Protein AF-A0A761QYL2-F1 (afdb_monomer_lite)

Organism: Salmonella enterica (NCBI:txid28901)

InterPro domains:
  IPR002789 Helicase HerA, central domain [PF01935] (19-87)
  IPR027417 P-loop containing nucleoside triphosphate hydrolase [G3DSA:3.40.50.300] (15-144)
  IPR027417 P-loop containing nucleoside triphosphate hydrolase [SSF52540] (7-190)

Structure (mmCIF, N/CA/C/O backbone):
data_AF-A0A761QYL2-F1
#
_entry.id   AF-A0A761QYL2-F1
#
loop_
_atom_site.group_PDB
_atom_site.id
_atom_site.type_symbol
_atom_site.label_atom_id
_atom_site.label_alt_id
_atom_site.label_comp_id
_atom_site.label_asym_id
_atom_site.label_entity_id
_atom_site.label_seq_id
_atom_site.pdbx_PDB_ins_code
_atom_site.Cartn_x
_atom_site.Cartn_y
_atom_site.Cartn_z
_atom_site.occupancy
_atom_site.B_iso_or_equiv
_atom_site.auth_seq_id
_atom_site.auth_comp_id
_atom_site.auth_asym_id
_atom_site.auth_atom_id
_atom_site.pdbx_PDB_model_num
ATOM 1 N N . MET A 1 1 ? 9.016 -12.684 -36.320 1.00 44.41 1 MET A N 1
ATOM 2 C CA . MET A 1 1 ? 10.451 -12.385 -36.130 1.00 44.41 1 MET A CA 1
ATOM 3 C C . MET A 1 1 ? 10.491 -11.007 -35.512 1.00 44.41 1 MET A C 1
ATOM 5 O O . MET A 1 1 ? 10.091 -10.074 -36.189 1.00 44.41 1 MET A O 1
ATOM 9 N N . THR A 1 2 ? 10.839 -10.899 -34.233 1.00 54.00 2 THR A N 1
ATOM 10 C CA . THR A 1 2 ? 10.968 -9.609 -33.543 1.00 54.00 2 THR A CA 1
ATOM 11 C C . THR A 1 2 ? 12.093 -8.828 -34.210 1.00 54.00 2 THR A C 1
ATOM 13 O O . THR A 1 2 ? 13.249 -9.253 -34.180 1.00 54.00 2 THR A O 1
ATOM 16 N N . SER A 1 3 ? 11.756 -7.747 -34.907 1.00 64.94 3 SER A N 1
ATOM 17 C CA . SER A 1 3 ? 12.753 -6.862 -35.497 1.00 64.94 3 SER A CA 1
ATOM 18 C C . SER A 1 3 ? 13.446 -6.111 -34.368 1.00 64.94 3 SER A C 1
ATOM 20 O O . SER A 1 3 ? 12.817 -5.290 -33.709 1.00 64.94 3 SER A O 1
ATOM 22 N N . ASN A 1 4 ? 14.728 -6.387 -34.133 1.00 74.44 4 ASN A N 1
ATOM 23 C CA . ASN A 1 4 ? 15.504 -5.592 -33.188 1.00 74.44 4 ASN A CA 1
ATOM 24 C C . ASN A 1 4 ? 15.615 -4.156 -33.733 1.00 74.44 4 ASN A C 1
ATOM 26 O O . ASN A 1 4 ? 16.083 -3.987 -34.865 1.00 74.44 4 ASN A O 1
ATOM 30 N N . PRO A 1 5 ? 15.189 -3.130 -32.978 1.00 81.38 5 PRO A N 1
ATOM 31 C CA . PRO A 1 5 ? 15.224 -1.754 -33.439 1.00 81.38 5 PRO A CA 1
ATOM 32 C C . PRO A 1 5 ? 16.663 -1.329 -33.726 1.00 81.38 5 PRO A C 1
ATOM 34 O O . PRO A 1 5 ? 17.578 -1.524 -32.915 1.00 81.38 5 PRO A O 1
ATOM 37 N N . SER A 1 6 ? 16.838 -0.735 -34.904 1.00 86.12 6 SER A N 1
ATOM 38 C CA . SER A 1 6 ? 18.111 -0.210 -35.375 1.00 86.12 6 SER A CA 1
ATOM 39 C C . SER A 1 6 ? 17.921 1.192 -35.937 1.00 86.12 6 SER A C 1
ATOM 41 O O . SER A 1 6 ? 17.097 1.398 -36.828 1.00 86.12 6 SER A O 1
ATOM 43 N N . PHE A 1 7 ? 18.664 2.168 -35.417 1.00 90.44 7 PHE A N 1
ATOM 44 C CA . PHE A 1 7 ? 18.568 3.561 -35.854 1.00 90.44 7 PHE A CA 1
ATOM 45 C C . PHE A 1 7 ? 19.892 4.307 -35.673 1.00 90.44 7 PHE A C 1
ATOM 47 O O . PHE A 1 7 ? 20.702 3.983 -34.807 1.00 90.44 7 PHE A O 1
ATOM 54 N N . VAL A 1 8 ? 20.126 5.334 -36.489 1.00 92.00 8 VAL A N 1
ATOM 55 C CA . VAL A 1 8 ? 21.312 6.194 -36.358 1.00 92.00 8 VAL A CA 1
ATOM 56 C C . VAL A 1 8 ? 21.189 6.987 -35.063 1.00 92.00 8 VAL A C 1
ATOM 58 O O . VAL A 1 8 ? 20.230 7.729 -34.913 1.00 92.00 8 VAL A O 1
ATOM 61 N N . LEU A 1 9 ? 22.137 6.887 -34.137 1.00 90.12 9 LEU A N 1
ATOM 62 C CA . LEU A 1 9 ? 22.150 7.670 -32.897 1.00 90.12 9 LEU A CA 1
ATOM 63 C C . LEU A 1 9 ? 22.931 8.983 -33.065 1.00 90.12 9 LEU A C 1
ATOM 65 O O . LEU A 1 9 ? 22.569 9.999 -32.474 1.00 90.12 9 LEU A O 1
ATOM 69 N N . GLY A 1 10 ? 23.952 8.995 -33.913 1.00 90.75 10 GLY A N 1
ATOM 70 C CA . GLY A 1 10 ? 24.762 10.177 -34.193 1.00 90.75 10 GLY A CA 1
ATOM 71 C C . GLY A 1 10 ? 25.741 9.918 -35.326 1.00 90.75 10 GLY A C 1
ATOM 72 O O . GLY A 1 10 ? 25.567 8.966 -36.080 1.00 90.75 10 GLY A O 1
ATOM 73 N N . TYR A 1 11 ? 26.773 10.745 -35.423 1.00 92.75 11 TYR A N 1
ATOM 74 C CA . TYR A 1 11 ? 27.846 10.598 -36.402 1.00 92.75 11 TYR A CA 1
ATOM 75 C C . TYR A 1 11 ? 29.195 10.604 -35.694 1.00 92.75 11 TYR A C 1
ATOM 77 O O . TYR A 1 11 ? 29.346 11.225 -34.641 1.00 92.75 11 TYR A O 1
ATOM 85 N N . ASP A 1 12 ? 30.167 9.920 -36.283 1.00 92.25 12 ASP A N 1
ATOM 86 C CA . ASP A 1 12 ? 31.549 9.953 -35.823 1.00 92.25 12 ASP A CA 1
ATOM 87 C C . ASP A 1 12 ? 32.119 11.373 -35.973 1.00 92.25 12 ASP A C 1
ATOM 89 O O . ASP A 1 12 ? 32.242 11.896 -37.082 1.00 92.25 12 ASP A O 1
ATOM 93 N N . GLU A 1 13 ? 32.473 12.006 -34.852 1.00 92.38 13 GLU A N 1
ATOM 94 C CA . GLU A 1 13 ? 32.958 13.390 -34.829 1.00 92.38 13 GLU A CA 1
ATOM 95 C C . GLU A 1 13 ? 34.254 13.574 -35.638 1.00 92.38 13 GLU A C 1
ATOM 97 O O . GLU A 1 13 ? 34.460 14.607 -36.282 1.00 92.38 13 GLU A O 1
ATOM 102 N N . PHE A 1 14 ? 35.145 12.581 -35.618 1.00 92.19 14 PHE A N 1
ATOM 103 C CA . PHE A 1 14 ? 36.434 12.654 -36.295 1.00 92.19 14 PHE A CA 1
ATOM 104 C C . PHE A 1 14 ? 36.277 12.579 -37.815 1.00 92.19 14 PHE A C 1
ATOM 106 O O . PHE A 1 14 ? 36.957 13.315 -38.535 1.00 92.19 14 PHE A O 1
ATOM 113 N N . GLN A 1 15 ? 35.366 11.736 -38.303 1.00 92.00 15 GLN A N 1
ATOM 114 C CA . GLN A 1 15 ? 35.037 11.667 -39.729 1.00 92.00 15 GLN A CA 1
ATOM 115 C C . GLN A 1 15 ? 34.255 12.900 -40.184 1.00 92.00 15 GLN A C 1
ATOM 117 O O . GLN A 1 15 ? 34.548 13.452 -41.248 1.00 92.00 15 GLN A O 1
ATOM 122 N N . LEU A 1 16 ? 33.357 13.414 -39.336 1.00 90.62 16 LEU A N 1
ATOM 123 C CA . LEU A 1 16 ? 32.580 14.612 -39.646 1.00 90.62 16 LEU A CA 1
ATOM 124 C C . LEU A 1 16 ? 33.488 15.825 -39.900 1.00 90.62 16 LEU A C 1
ATOM 126 O O . LEU A 1 16 ? 33.292 16.564 -40.862 1.00 90.62 16 LEU A O 1
ATOM 130 N N . LYS A 1 17 ? 34.551 15.989 -39.099 1.00 90.94 17 LYS A N 1
ATOM 131 C CA . LYS A 1 17 ? 35.569 17.045 -39.285 1.00 90.94 17 LYS A CA 1
ATOM 132 C C . LYS A 1 17 ? 36.323 16.948 -40.614 1.00 90.94 17 LYS A C 1
ATOM 134 O O . LYS A 1 17 ? 36.895 17.938 -41.061 1.00 90.94 17 LYS A O 1
ATOM 139 N N . LYS A 1 18 ? 36.326 15.776 -41.249 1.00 92.50 18 LYS A N 1
ATOM 140 C CA . LYS A 1 18 ? 36.916 15.531 -42.573 1.00 92.50 18 LYS A CA 1
ATOM 141 C C . LYS A 1 18 ? 35.898 15.660 -43.712 1.00 92.50 18 LYS A C 1
ATOM 143 O O . LYS A 1 18 ? 36.231 15.343 -44.850 1.00 92.50 18 LYS A O 1
ATOM 148 N N . GLY A 1 19 ? 34.673 16.102 -43.417 1.00 92.00 19 GLY A N 1
ATOM 149 C CA . GLY A 1 19 ? 33.581 16.203 -44.385 1.00 92.00 19 GLY A CA 1
ATOM 150 C C . GLY A 1 19 ? 32.934 14.860 -44.733 1.00 92.00 19 GLY A C 1
ATOM 151 O O . GLY A 1 19 ? 32.282 14.762 -45.767 1.00 92.00 19 GLY A O 1
ATOM 152 N N . GLN A 1 20 ? 33.133 13.822 -43.911 1.00 91.81 20 GLN A N 1
ATOM 153 C CA . GLN A 1 20 ? 32.538 12.499 -44.108 1.00 91.81 20 GLN A CA 1
ATOM 154 C C . GLN A 1 20 ? 31.479 12.224 -43.035 1.00 91.81 20 GLN A C 1
ATOM 156 O O . GLN A 1 20 ? 31.774 12.201 -41.842 1.00 91.81 20 GLN A O 1
ATOM 161 N N . GLU A 1 21 ? 30.239 11.984 -43.458 1.00 91.19 21 GLU A N 1
ATOM 162 C CA . GLU A 1 21 ? 29.138 11.625 -42.561 1.00 91.19 21 GLU A CA 1
ATOM 163 C C . GLU A 1 21 ? 29.114 10.114 -42.319 1.00 91.19 21 GLU A C 1
ATOM 165 O O . GLU A 1 21 ? 28.431 9.360 -43.010 1.00 91.19 21 GLU A O 1
ATOM 170 N N . THR A 1 22 ? 29.873 9.657 -41.324 1.00 94.25 22 THR A N 1
ATOM 171 C CA . THR A 1 22 ? 29.867 8.247 -40.916 1.00 94.25 22 THR A CA 1
ATOM 172 C C . THR A 1 22 ? 28.888 8.050 -39.754 1.00 94.25 22 THR A C 1
ATOM 174 O O . THR A 1 22 ? 29.165 8.543 -38.656 1.00 94.25 22 THR A O 1
ATOM 177 N N . PRO A 1 23 ? 27.740 7.372 -39.953 1.00 93.38 23 PRO A N 1
ATOM 178 C CA . PRO A 1 23 ? 26.726 7.225 -38.915 1.00 93.38 23 PRO A CA 1
ATOM 179 C C . PRO A 1 23 ? 27.161 6.230 -37.836 1.00 93.38 23 PRO A C 1
ATOM 181 O O . PRO A 1 23 ? 27.677 5.152 -38.122 1.00 93.38 23 PRO A O 1
ATOM 184 N N . PHE A 1 24 ? 26.872 6.570 -36.584 1.00 91.19 24 PHE A N 1
ATOM 185 C CA . PHE A 1 24 ? 26.910 5.652 -35.455 1.00 91.19 24 PHE A CA 1
ATOM 186 C C . PHE A 1 24 ? 25.513 5.058 -35.259 1.00 91.19 24 PHE A C 1
ATOM 188 O O . PHE A 1 24 ? 24.559 5.785 -34.965 1.00 91.19 24 PHE A O 1
ATOM 195 N N . ILE A 1 25 ? 25.385 3.746 -35.454 1.00 91.12 25 ILE A N 1
ATOM 196 C CA . ILE A 1 25 ? 24.103 3.036 -35.458 1.00 91.12 25 ILE A CA 1
ATOM 197 C C . ILE A 1 25 ? 23.905 2.341 -34.111 1.00 91.12 25 ILE A C 1
ATOM 199 O O . ILE A 1 25 ? 24.747 1.570 -33.664 1.00 91.12 25 ILE A O 1
ATOM 203 N N . TRP A 1 26 ? 22.767 2.607 -33.477 1.00 90.75 26 TRP A N 1
ATOM 204 C CA . TRP A 1 26 ? 22.260 1.792 -32.385 1.00 90.75 26 TRP A CA 1
ATOM 205 C C . TRP A 1 26 ? 21.623 0.534 -32.971 1.00 90.75 26 TRP A C 1
ATOM 207 O O . TRP A 1 26 ? 20.676 0.666 -33.739 1.00 90.75 26 TRP A O 1
ATOM 217 N N . ASN A 1 27 ? 22.093 -0.656 -32.590 1.00 89.88 27 ASN A N 1
ATOM 218 C CA . ASN A 1 27 ? 21.484 -1.936 -32.956 1.00 89.88 27 ASN A CA 1
ATOM 219 C C . ASN A 1 27 ? 21.283 -2.792 -31.700 1.00 89.88 27 ASN A C 1
ATOM 221 O O . ASN A 1 27 ? 22.247 -3.307 -31.136 1.00 89.88 27 ASN A O 1
ATOM 225 N N . GLN A 1 28 ? 20.032 -2.976 -31.269 1.00 86.19 28 GLN A N 1
ATOM 226 C CA . GLN A 1 28 ? 19.739 -3.750 -30.056 1.00 86.19 28 GLN A CA 1
ATOM 227 C C . GLN A 1 28 ? 20.199 -5.215 -30.154 1.00 86.19 28 GLN A C 1
ATOM 229 O O . GLN A 1 28 ? 20.549 -5.808 -29.137 1.00 86.19 28 GLN A O 1
ATOM 234 N N . GLY A 1 29 ? 20.237 -5.795 -31.358 1.00 86.88 29 GLY A N 1
ATOM 235 C CA . GLY A 1 29 ? 20.633 -7.192 -31.559 1.00 86.88 29 GLY A CA 1
ATOM 236 C C . GLY A 1 29 ? 22.116 -7.475 -31.316 1.00 86.88 29 GLY A C 1
ATOM 237 O O . GLY A 1 29 ? 22.490 -8.631 -31.145 1.00 86.88 29 GLY A O 1
ATOM 238 N N . GLU A 1 30 ? 22.950 -6.437 -31.290 1.00 89.19 30 GLU A N 1
ATOM 239 C CA . GLU A 1 30 ? 24.394 -6.542 -31.054 1.00 89.19 30 GLU A CA 1
ATOM 240 C C . GLU A 1 30 ? 24.775 -6.264 -29.591 1.00 89.19 30 GLU A C 1
ATOM 242 O O . GLU A 1 30 ? 25.938 -6.403 -29.209 1.00 89.19 30 GLU A O 1
ATOM 247 N N . LEU A 1 31 ? 23.806 -5.881 -28.754 1.00 87.44 31 LEU A N 1
ATOM 248 C CA . LEU A 1 31 ? 24.033 -5.520 -27.359 1.00 87.44 31 LEU A CA 1
ATOM 249 C C . LEU A 1 31 ? 23.712 -6.684 -26.420 1.00 87.44 31 LEU A C 1
ATOM 251 O O . LEU A 1 31 ? 22.751 -7.424 -26.613 1.00 87.44 31 LEU A O 1
ATOM 255 N N . ALA A 1 32 ? 24.479 -6.798 -25.334 1.00 87.75 32 ALA A N 1
ATOM 256 C CA . ALA A 1 32 ? 24.214 -7.785 -24.286 1.00 87.75 32 ALA A CA 1
ATOM 257 C C . ALA A 1 32 ? 22.885 -7.523 -23.545 1.00 87.75 32 ALA A C 1
ATOM 259 O O . ALA A 1 32 ? 22.255 -8.456 -23.052 1.00 87.75 32 ALA A O 1
ATOM 260 N N . ASN A 1 33 ? 22.474 -6.255 -23.436 1.00 87.38 33 ASN A N 1
ATOM 261 C CA . ASN A 1 33 ? 21.168 -5.830 -22.935 1.00 87.38 33 ASN A CA 1
ATOM 262 C C . ASN A 1 33 ? 20.788 -4.459 -23.525 1.00 87.38 33 ASN A C 1
ATOM 264 O O . ASN A 1 33 ? 21.638 -3.747 -24.055 1.00 87.38 33 ASN A O 1
ATOM 268 N N . GLY A 1 34 ? 19.510 -4.088 -23.424 1.00 85.06 34 GLY A N 1
ATOM 269 C CA . GLY A 1 34 ? 18.977 -2.831 -23.962 1.00 85.06 34 GLY A CA 1
ATOM 270 C C . GLY A 1 34 ? 19.007 -1.639 -22.997 1.00 85.06 34 GLY A C 1
ATOM 271 O O . GLY A 1 34 ? 18.301 -0.663 -23.240 1.00 85.06 34 GLY A O 1
ATOM 272 N N . HIS A 1 35 ? 19.741 -1.698 -21.880 1.00 90.19 35 HIS A N 1
ATOM 273 C CA . HIS A 1 35 ? 19.750 -0.599 -20.911 1.00 90.19 35 HIS A CA 1
ATOM 274 C C . HIS A 1 35 ? 20.617 0.570 -21.394 1.00 90.19 35 HIS A C 1
ATOM 276 O O . HIS A 1 35 ? 21.754 0.384 -21.823 1.00 90.19 35 HIS A O 1
ATOM 282 N N . VAL A 1 36 ? 20.094 1.794 -21.272 1.00 89.31 36 VAL A N 1
ATOM 283 C CA . VAL A 1 36 ? 20.772 3.027 -21.697 1.00 89.31 36 VAL A CA 1
ATOM 284 C C . VAL A 1 36 ? 20.762 4.049 -20.570 1.00 89.31 36 VAL A C 1
ATOM 286 O O . VAL A 1 36 ? 19.713 4.353 -20.007 1.00 89.31 36 VAL A O 1
ATOM 289 N N . GLY A 1 37 ? 21.931 4.616 -20.270 1.00 91.69 37 GLY A N 1
ATOM 290 C CA . GLY A 1 37 ? 22.065 5.790 -19.411 1.00 91.69 37 GLY A CA 1
ATOM 291 C C . GLY A 1 37 ? 22.272 7.050 -20.249 1.00 91.69 37 GLY A C 1
ATOM 292 O O . GLY A 1 37 ? 23.267 7.150 -20.962 1.00 91.69 37 GLY A O 1
ATOM 293 N N . ILE A 1 38 ? 21.361 8.020 -20.150 1.00 90.75 38 ILE A N 1
ATOM 294 C CA . ILE A 1 38 ? 21.482 9.330 -20.811 1.00 90.75 38 ILE A CA 1
ATOM 295 C C . ILE A 1 38 ? 21.755 10.383 -19.738 1.00 90.75 38 ILE A C 1
ATOM 297 O O . ILE A 1 38 ? 20.916 10.630 -18.873 1.00 90.75 38 ILE A O 1
ATOM 301 N N . THR A 1 39 ? 22.922 11.021 -19.792 1.00 92.25 39 THR A N 1
ATOM 302 C CA . THR A 1 39 ? 23.347 12.028 -18.812 1.00 92.25 39 THR A CA 1
ATOM 303 C C . THR A 1 39 ? 23.647 13.360 -19.495 1.00 92.25 39 THR A C 1
ATOM 305 O O . THR A 1 39 ? 24.014 13.415 -20.666 1.00 92.25 39 THR A O 1
ATOM 308 N N . GLY A 1 40 ? 23.437 14.465 -18.779 1.00 89.94 40 GLY A N 1
ATOM 309 C CA . GLY A 1 40 ? 23.685 15.808 -19.303 1.00 89.94 40 GLY A CA 1
ATOM 310 C C . GLY A 1 40 ? 22.964 16.898 -18.514 1.00 89.94 40 GLY A C 1
ATOM 311 O O . GLY A 1 40 ? 21.976 16.639 -17.816 1.00 89.94 40 GLY A O 1
ATOM 312 N N . THR A 1 41 ? 23.453 18.132 -18.623 1.00 91.00 41 THR A N 1
ATOM 313 C CA . THR A 1 41 ? 22.876 19.316 -17.966 1.00 91.00 41 THR A CA 1
ATOM 314 C C . THR A 1 41 ? 21.483 19.658 -18.512 1.00 91.00 41 THR A C 1
ATOM 316 O O . THR A 1 41 ? 21.005 19.078 -19.492 1.00 91.00 41 THR A O 1
ATOM 319 N N . SER A 1 42 ? 20.756 20.563 -17.848 1.00 86.19 42 SER A N 1
ATOM 320 C CA . SER A 1 42 ? 19.490 21.065 -18.401 1.00 86.19 42 SER A CA 1
ATOM 321 C C . SER A 1 42 ? 19.735 21.727 -19.765 1.00 86.19 42 SER A C 1
ATOM 323 O O . SER A 1 42 ? 20.730 22.427 -19.936 1.00 86.19 42 SER A O 1
ATOM 325 N N . GLY A 1 43 ? 18.873 21.454 -20.747 1.00 86.25 43 GLY A N 1
ATOM 326 C CA . GLY A 1 43 ? 19.032 21.939 -22.125 1.00 86.25 43 GLY A CA 1
ATOM 327 C C . GLY A 1 43 ? 19.990 21.132 -23.015 1.00 86.25 43 GLY A C 1
ATOM 328 O O . GLY A 1 43 ? 20.066 21.403 -24.206 1.00 86.25 43 GLY A O 1
ATOM 329 N N . SER A 1 44 ? 20.665 20.093 -22.506 1.00 91.06 44 SER A N 1
ATOM 330 C CA . SER A 1 44 ? 21.628 19.294 -23.291 1.00 91.06 44 SER A CA 1
ATOM 331 C C . SER A 1 44 ? 21.003 18.333 -24.320 1.00 91.06 44 SER A C 1
ATOM 333 O O . SER A 1 44 ? 21.716 17.530 -24.915 1.00 91.06 44 SER A O 1
ATOM 335 N N . GLY A 1 45 ? 19.675 18.339 -24.487 1.00 89.62 45 GLY A N 1
ATOM 336 C CA . GLY A 1 45 ? 18.975 17.455 -25.429 1.00 89.62 45 GLY A CA 1
ATOM 337 C C . GLY A 1 45 ? 18.639 16.047 -24.911 1.00 89.62 45 GLY A C 1
ATOM 338 O O . GLY A 1 45 ? 18.437 15.144 -25.718 1.00 89.62 45 GLY A O 1
ATOM 339 N N . LYS A 1 46 ? 18.535 15.830 -23.589 1.00 91.38 46 LYS A N 1
ATOM 340 C CA . LYS A 1 46 ? 18.127 14.524 -23.013 1.00 91.38 46 LYS A CA 1
ATOM 341 C C . LYS A 1 46 ? 16.771 14.049 -23.546 1.00 91.38 46 LYS A C 1
ATOM 343 O O . LYS A 1 46 ? 16.679 12.968 -24.119 1.00 91.38 46 LYS A O 1
ATOM 348 N N . THR A 1 47 ? 15.751 14.896 -23.427 1.00 88.94 47 THR A N 1
ATOM 349 C CA . THR A 1 47 ? 14.383 14.645 -23.906 1.00 88.94 47 THR A CA 1
ATOM 350 C C . THR A 1 47 ? 14.358 14.372 -25.412 1.00 88.94 47 THR A C 1
ATOM 352 O O . THR A 1 47 ? 13.639 13.492 -25.876 1.00 88.94 47 THR A O 1
ATOM 355 N N . TYR A 1 48 ? 15.216 15.055 -26.180 1.00 89.94 48 TYR A N 1
ATOM 356 C CA . TYR A 1 48 ? 15.381 14.800 -27.611 1.00 89.94 48 TYR A CA 1
ATOM 357 C C . TYR A 1 48 ? 15.889 13.379 -27.885 1.00 89.94 48 TYR A C 1
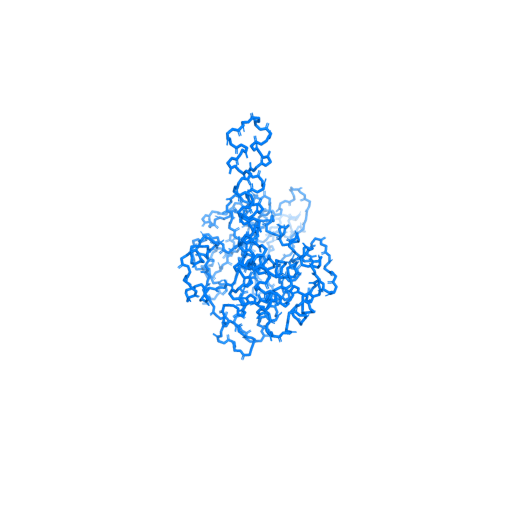ATOM 359 O O . TYR A 1 48 ? 15.314 12.685 -28.718 1.00 89.94 48 TYR A O 1
ATOM 367 N N . GLN A 1 49 ? 16.913 12.910 -27.163 1.00 90.31 49 GLN A N 1
ATOM 368 C CA . GLN A 1 49 ? 17.398 11.536 -27.333 1.00 90.31 49 GLN A CA 1
ATOM 369 C C . GLN A 1 49 ? 16.357 10.502 -26.898 1.00 90.31 49 GLN A C 1
ATOM 371 O O . GLN A 1 49 ? 16.133 9.546 -27.634 1.00 90.31 49 GLN A O 1
ATOM 376 N N . ILE A 1 50 ? 15.663 10.720 -25.775 1.00 90.12 50 ILE A N 1
ATOM 377 C CA . ILE A 1 50 ? 14.574 9.838 -25.322 1.00 90.12 50 ILE A CA 1
ATOM 378 C C . ILE A 1 50 ? 13.523 9.676 -26.425 1.00 90.12 50 ILE A C 1
ATOM 380 O O . ILE A 1 50 ? 13.213 8.549 -26.796 1.00 90.12 50 ILE A O 1
ATOM 384 N N . ARG A 1 51 ? 13.042 10.772 -27.030 1.00 88.62 51 ARG A N 1
ATOM 385 C CA . ARG A 1 51 ? 12.058 10.707 -28.127 1.00 88.62 51 ARG A CA 1
ATOM 386 C C . ARG A 1 51 ? 12.541 9.894 -29.326 1.00 88.62 51 ARG A C 1
ATOM 388 O O . ARG A 1 51 ? 11.741 9.199 -29.935 1.00 88.62 51 ARG A O 1
ATOM 395 N N . ARG A 1 52 ? 13.837 9.922 -29.646 1.00 89.56 52 ARG A N 1
ATOM 396 C CA . ARG A 1 52 ? 14.393 9.120 -30.750 1.00 89.56 52 ARG A CA 1
ATOM 397 C C . ARG A 1 52 ? 14.372 7.629 -30.451 1.00 89.56 52 ARG A C 1
ATOM 399 O O . ARG A 1 52 ? 14.015 6.854 -31.333 1.00 89.56 52 ARG A O 1
ATOM 406 N N . PHE A 1 53 ? 14.696 7.243 -29.215 1.00 90.50 53 PHE A N 1
ATOM 407 C CA . PHE A 1 53 ? 14.493 5.868 -28.762 1.00 90.50 53 PHE A CA 1
ATOM 408 C C . PHE A 1 53 ? 13.008 5.502 -28.837 1.00 90.50 53 PHE A C 1
ATOM 410 O O . PHE A 1 53 ? 12.665 4.506 -29.457 1.00 90.50 53 PHE A O 1
ATOM 417 N N . LEU A 1 54 ? 12.111 6.338 -28.312 1.00 88.38 54 LEU A N 1
ATOM 418 C CA . LEU A 1 54 ? 10.671 6.079 -28.370 1.00 88.38 54 LEU A CA 1
ATOM 419 C C . LEU A 1 54 ? 10.180 5.860 -29.808 1.00 88.38 54 LEU A C 1
ATOM 421 O O . LEU A 1 54 ? 9.539 4.852 -30.068 1.00 88.38 54 LEU A O 1
ATOM 425 N N . SER A 1 55 ? 10.540 6.730 -30.757 1.00 86.94 55 SER A N 1
ATOM 426 C CA . SER A 1 55 ? 10.168 6.570 -32.170 1.00 86.94 55 SER A CA 1
ATOM 427 C C . SER A 1 55 ? 10.715 5.285 -32.796 1.00 86.94 55 SER A C 1
ATOM 429 O O . SER A 1 55 ? 10.016 4.654 -33.583 1.00 86.94 55 SER A O 1
ATOM 431 N N . ALA A 1 56 ? 11.951 4.896 -32.470 1.00 87.88 56 ALA A N 1
ATOM 432 C CA . ALA A 1 56 ? 12.565 3.692 -33.027 1.00 87.88 56 ALA A CA 1
ATOM 433 C C . ALA A 1 56 ? 11.890 2.408 -32.523 1.00 87.88 56 ALA A C 1
ATOM 435 O O . ALA A 1 56 ? 11.749 1.453 -33.281 1.00 87.88 56 ALA A O 1
ATOM 436 N N . TYR A 1 57 ? 11.462 2.400 -31.260 1.00 87.44 57 TYR A N 1
ATOM 437 C CA . TYR A 1 57 ? 10.817 1.250 -30.625 1.00 87.44 57 TYR A CA 1
ATOM 438 C C . TYR A 1 57 ? 9.302 1.218 -30.872 1.00 87.44 57 TYR A C 1
ATOM 440 O O . TYR A 1 57 ? 8.733 0.142 -30.992 1.00 87.44 57 TYR A O 1
ATOM 448 N N . ALA A 1 58 ? 8.650 2.373 -31.032 1.00 82.81 58 ALA A N 1
ATOM 449 C CA . ALA A 1 58 ? 7.220 2.465 -31.341 1.00 82.81 58 ALA A CA 1
ATOM 450 C C . ALA A 1 58 ? 6.859 1.923 -32.736 1.00 82.81 58 ALA A C 1
ATOM 452 O O . ALA A 1 58 ? 5.687 1.690 -33.019 1.00 82.81 58 ALA A O 1
ATOM 453 N N . ALA A 1 59 ? 7.851 1.733 -33.615 1.00 79.31 59 ALA A N 1
ATOM 454 C CA . ALA A 1 59 ? 7.658 1.082 -34.908 1.00 79.31 59 ALA A CA 1
ATOM 455 C C . ALA A 1 59 ? 7.329 -0.417 -34.777 1.00 79.31 59 ALA A C 1
ATOM 457 O O . ALA A 1 59 ? 6.753 -0.992 -35.701 1.00 79.31 59 ALA A O 1
ATOM 458 N N . ASP A 1 60 ? 7.690 -1.044 -33.654 1.00 82.12 60 ASP A N 1
ATOM 459 C CA . ASP A 1 60 ? 7.357 -2.432 -33.360 1.00 82.12 60 ASP A CA 1
ATOM 460 C C . ASP A 1 60 ? 6.034 -2.508 -32.572 1.00 82.12 60 ASP A C 1
ATOM 462 O O . ASP A 1 60 ? 5.990 -2.080 -31.415 1.00 82.12 60 ASP A O 1
ATOM 466 N N . PRO A 1 61 ? 4.951 -3.058 -33.156 1.00 78.62 61 PRO A N 1
ATOM 467 C CA . PRO A 1 61 ? 3.656 -3.152 -32.483 1.00 78.62 61 PRO A CA 1
ATOM 468 C C . PRO A 1 61 ? 3.668 -4.084 -31.263 1.00 78.62 61 PRO A C 1
ATOM 470 O O . PRO A 1 61 ? 2.773 -3.979 -30.424 1.00 78.62 61 PRO A O 1
ATOM 473 N N . ASP A 1 62 ? 4.654 -4.980 -31.154 1.00 82.50 62 ASP A N 1
ATOM 474 C CA . ASP A 1 62 ? 4.802 -5.878 -30.005 1.00 82.50 62 ASP A CA 1
ATOM 475 C C . ASP A 1 62 ? 5.536 -5.204 -28.828 1.00 82.50 62 ASP A C 1
ATOM 477 O O . ASP A 1 62 ? 5.531 -5.721 -27.706 1.00 82.50 62 ASP A O 1
ATOM 481 N N . THR A 1 63 ? 6.143 -4.032 -29.048 1.00 83.50 63 THR A N 1
ATOM 482 C CA . THR A 1 63 ? 6.871 -3.299 -28.011 1.00 83.50 63 THR A CA 1
ATOM 483 C C . THR A 1 63 ? 5.929 -2.408 -27.195 1.00 83.50 63 THR A C 1
ATOM 485 O O . THR A 1 63 ? 5.400 -1.404 -27.669 1.00 83.50 63 THR A O 1
ATOM 488 N N . GLN A 1 64 ? 5.768 -2.735 -25.910 1.00 84.25 64 GLN A N 1
ATOM 489 C CA . GLN A 1 64 ? 5.082 -1.873 -24.948 1.00 84.25 64 GLN A CA 1
ATOM 490 C C . GLN A 1 64 ? 6.049 -0.841 -24.359 1.00 84.25 64 GLN A C 1
ATOM 492 O O . GLN A 1 64 ? 7.097 -1.187 -23.813 1.00 84.25 64 GLN A O 1
ATOM 497 N N . ILE A 1 65 ? 5.660 0.432 -24.414 1.00 85.31 65 ILE A N 1
ATOM 498 C CA . ILE A 1 65 ? 6.452 1.552 -23.906 1.00 85.31 65 ILE A CA 1
ATOM 499 C C . ILE A 1 65 ? 5.734 2.182 -22.710 1.00 85.31 65 ILE A C 1
ATOM 501 O O . ILE A 1 65 ? 4.594 2.624 -22.826 1.00 85.31 65 ILE A O 1
ATOM 505 N N . SER A 1 66 ? 6.433 2.267 -21.577 1.00 87.38 66 SER A N 1
ATOM 506 C CA . SER A 1 66 ? 5.966 2.938 -20.358 1.00 87.38 66 SER A CA 1
ATOM 507 C C . SER A 1 66 ? 6.917 4.077 -20.003 1.00 87.38 66 SER A C 1
ATOM 509 O O . SER A 1 66 ? 8.124 3.858 -19.893 1.00 87.38 66 SER A O 1
ATOM 511 N N . ILE A 1 67 ? 6.383 5.284 -19.811 1.00 86.31 67 ILE A N 1
ATOM 512 C CA . ILE A 1 67 ? 7.170 6.492 -19.535 1.00 86.31 67 ILE A CA 1
ATOM 513 C C . ILE A 1 67 ? 6.784 7.039 -18.164 1.00 86.31 67 ILE A C 1
ATOM 515 O O . ILE A 1 67 ? 5.610 7.260 -17.881 1.00 86.31 67 ILE A O 1
ATOM 519 N N . PHE A 1 68 ? 7.791 7.277 -17.326 1.00 87.19 68 PHE A N 1
ATOM 520 C CA . PHE A 1 68 ? 7.643 8.005 -16.069 1.00 87.19 68 PHE A CA 1
ATOM 521 C C . PHE A 1 68 ? 8.157 9.426 -16.273 1.00 87.19 68 PHE A C 1
ATOM 523 O O . PHE A 1 68 ? 9.361 9.672 -16.188 1.00 87.19 68 PHE A O 1
ATOM 530 N N . ASP A 1 69 ? 7.247 10.347 -16.574 1.00 85.62 69 ASP A N 1
ATOM 531 C CA . ASP A 1 69 ? 7.585 11.744 -16.820 1.00 85.62 69 ASP A CA 1
ATOM 532 C C . ASP A 1 69 ? 7.310 12.606 -15.581 1.00 85.62 69 ASP A C 1
ATOM 534 O O . ASP A 1 69 ? 6.183 13.009 -15.304 1.00 85.62 69 ASP A O 1
ATOM 538 N N . TYR A 1 70 ? 8.363 12.868 -14.807 1.00 78.81 70 TYR A N 1
ATOM 539 C CA . TYR A 1 70 ? 8.279 13.701 -13.607 1.00 78.81 70 TYR A CA 1
ATOM 540 C C . TYR A 1 70 ? 8.166 15.202 -13.924 1.00 78.81 70 TYR A C 1
ATOM 542 O O . TYR A 1 70 ? 7.653 15.964 -13.105 1.00 78.81 70 TYR A O 1
ATOM 550 N N . HIS A 1 71 ? 8.664 15.647 -15.082 1.00 81.75 71 HIS A N 1
ATOM 551 C CA . HIS A 1 71 ? 8.706 17.066 -15.447 1.00 81.75 71 HIS A CA 1
ATOM 552 C C . HIS A 1 71 ? 7.571 17.480 -16.389 1.00 81.75 71 HIS A C 1
ATOM 554 O O . HIS A 1 71 ? 7.315 18.678 -16.520 1.00 81.75 71 HIS A O 1
ATOM 560 N N . GLY A 1 72 ? 6.878 16.518 -17.000 1.00 81.88 72 GLY A N 1
ATOM 561 C CA . GLY A 1 72 ? 5.812 16.765 -17.967 1.00 81.88 72 GLY A CA 1
ATOM 562 C C . GLY A 1 72 ? 6.337 17.293 -19.304 1.00 81.88 72 GLY A C 1
ATOM 563 O O . GLY A 1 72 ? 5.626 18.029 -19.985 1.00 81.88 72 GLY A O 1
ATOM 564 N N . ASP A 1 73 ? 7.599 17.015 -19.648 1.00 83.50 73 ASP A N 1
ATOM 565 C CA . ASP A 1 73 ? 8.251 17.512 -20.862 1.00 83.50 73 ASP A CA 1
ATOM 566 C C . ASP A 1 73 ? 8.347 16.465 -21.989 1.00 83.50 73 ASP A C 1
ATOM 568 O O . ASP A 1 73 ? 8.846 16.766 -23.081 1.00 83.50 73 ASP A O 1
ATOM 572 N N . ILE A 1 74 ? 7.848 15.246 -21.775 1.00 84.56 74 ILE A N 1
ATOM 573 C CA . ILE A 1 74 ? 7.870 14.144 -22.739 1.00 84.56 74 ILE A CA 1
ATOM 574 C C . ILE A 1 74 ? 6.483 13.970 -23.370 1.00 84.56 74 ILE A C 1
ATOM 576 O O . ILE A 1 74 ? 5.690 13.138 -22.951 1.00 84.56 74 ILE A O 1
ATOM 580 N N . ASP A 1 75 ? 6.228 14.714 -24.444 1.00 81.94 75 ASP A N 1
ATOM 581 C CA . ASP A 1 75 ? 5.057 14.497 -25.301 1.00 81.94 75 ASP A CA 1
ATOM 582 C C . ASP A 1 75 ? 5.297 13.332 -26.280 1.00 81.94 75 ASP A C 1
ATOM 584 O O . ASP A 1 75 ? 6.338 13.280 -26.957 1.00 81.94 75 ASP A O 1
ATOM 588 N N . VAL A 1 76 ? 4.341 12.400 -26.344 1.00 81.88 76 VAL A N 1
ATOM 589 C CA . VAL A 1 76 ? 4.359 11.228 -27.230 1.00 81.88 76 VAL A CA 1
ATOM 590 C C . VAL A 1 76 ? 3.022 11.111 -27.966 1.00 81.88 76 VAL A C 1
ATOM 592 O O . VAL A 1 76 ? 2.011 10.742 -27.365 1.00 81.88 76 VAL A O 1
ATOM 595 N N . PRO A 1 77 ? 3.001 11.339 -29.292 1.00 77.50 77 PRO A N 1
ATOM 596 C CA . PRO A 1 77 ? 1.776 11.242 -30.075 1.00 77.50 77 PRO A CA 1
ATOM 597 C C . PRO A 1 77 ? 1.099 9.871 -29.953 1.00 77.50 77 PRO A C 1
ATOM 599 O O . PRO A 1 77 ? 1.717 8.838 -30.206 1.00 77.50 77 PRO A O 1
ATOM 602 N N . GLY A 1 78 ? -0.191 9.869 -29.604 1.00 76.81 78 GLY A N 1
ATOM 603 C CA . GLY A 1 78 ? -1.003 8.653 -29.484 1.00 76.81 78 GLY A CA 1
ATOM 604 C C . GLY A 1 78 ? -0.818 7.874 -28.177 1.00 76.81 78 GLY A C 1
ATOM 605 O O . GLY A 1 78 ? -1.416 6.808 -28.033 1.00 76.81 78 GLY A O 1
ATOM 606 N N . ALA A 1 79 ? -0.027 8.381 -27.227 1.00 81.69 79 ALA A N 1
ATOM 607 C CA . ALA A 1 79 ? 0.110 7.763 -25.915 1.00 81.69 79 ALA A CA 1
ATOM 608 C C . ALA A 1 79 ? -1.169 7.909 -25.072 1.00 81.69 79 ALA A C 1
ATOM 610 O O . ALA A 1 79 ? -1.881 8.911 -25.132 1.00 81.69 79 ALA A O 1
ATOM 611 N N . SER A 1 80 ? -1.446 6.897 -24.247 1.00 84.06 80 SER A N 1
ATOM 612 C CA . SER A 1 80 ? -2.442 6.999 -23.181 1.00 84.06 80 SER A CA 1
ATOM 613 C C . SER A 1 80 ? -1.774 7.628 -21.961 1.00 84.06 80 SER A C 1
ATOM 615 O O . SER A 1 80 ? -0.976 6.979 -21.287 1.00 84.06 80 SER A O 1
ATOM 617 N N . GLU A 1 81 ? -2.113 8.876 -21.661 1.00 82.19 81 GLU A N 1
ATOM 618 C CA . GLU A 1 81 ? -1.522 9.619 -20.548 1.00 82.19 81 GLU A CA 1
ATOM 619 C C . GLU A 1 81 ? -2.383 9.545 -19.288 1.00 82.19 81 GLU A C 1
ATOM 621 O O . GLU A 1 81 ? -3.612 9.635 -19.340 1.00 82.19 81 GLU A O 1
ATOM 626 N N . VAL A 1 82 ? -1.730 9.403 -18.134 1.00 83.19 82 VAL A N 1
ATOM 627 C CA . VAL A 1 82 ? -2.380 9.493 -16.826 1.00 83.19 82 VAL A CA 1
ATOM 628 C C . VAL A 1 82 ? -1.512 10.317 -15.889 1.00 83.19 82 VAL A C 1
ATOM 630 O O . VAL A 1 82 ? -0.338 10.019 -15.683 1.00 83.19 82 VAL A O 1
ATOM 633 N N . LEU A 1 83 ? -2.121 11.332 -15.281 1.00 82.25 83 LEU A N 1
ATOM 634 C CA . LEU A 1 83 ? -1.499 12.121 -14.228 1.00 82.25 83 LEU A CA 1
ATOM 635 C C . LEU A 1 83 ? -1.735 11.455 -12.868 1.00 82.25 83 LEU A C 1
ATOM 637 O O . LEU A 1 83 ? -2.883 11.279 -12.449 1.00 82.25 83 LEU A O 1
ATOM 641 N N . PHE A 1 84 ? -0.654 11.145 -12.155 1.00 80.56 84 PHE A N 1
ATOM 642 C CA . PHE A 1 84 ? -0.705 10.755 -10.747 1.00 80.56 84 PHE A CA 1
ATOM 643 C C . PHE A 1 84 ? -0.703 12.015 -9.878 1.00 80.56 84 PHE A C 1
ATOM 645 O O . PHE A 1 84 ? 0.300 12.722 -9.798 1.00 80.56 84 PHE A O 1
ATOM 652 N N . SER A 1 85 ? -1.834 12.317 -9.245 1.00 76.69 85 SER A N 1
ATOM 653 C CA . SER A 1 85 ? -1.972 13.441 -8.319 1.00 76.69 85 SER A CA 1
ATOM 654 C C . SER A 1 85 ? -2.975 13.118 -7.210 1.00 76.69 85 SER A C 1
ATOM 656 O O . SER A 1 85 ? -3.790 12.200 -7.327 1.00 76.69 85 SER A O 1
ATOM 658 N N . GLU A 1 86 ? -2.980 13.923 -6.144 1.00 71.50 86 GLU A N 1
ATOM 659 C CA . GLU A 1 86 ? -3.998 13.819 -5.087 1.00 71.50 86 GLU A CA 1
ATOM 660 C C . GLU A 1 86 ? -5.433 14.019 -5.609 1.00 71.50 86 GLU A C 1
ATOM 662 O O . GLU A 1 86 ? -6.389 13.508 -5.018 1.00 71.50 86 GLU A O 1
ATOM 667 N N . SER A 1 87 ? -5.600 14.765 -6.708 1.00 76.12 87 SER A N 1
ATOM 668 C CA . SER A 1 87 ? -6.910 15.048 -7.295 1.00 76.12 87 SER A CA 1
ATOM 669 C C . SER A 1 87 ? -7.409 13.920 -8.194 1.00 76.12 87 SER A C 1
ATOM 671 O O . SER A 1 87 ? -8.589 13.582 -8.123 1.00 76.12 87 SER A O 1
ATOM 673 N N . THR A 1 88 ? -6.538 13.317 -9.009 1.00 78.81 88 THR A N 1
ATOM 674 C CA . THR A 1 88 ? -6.927 12.202 -9.886 1.00 78.81 88 THR A CA 1
ATOM 675 C C . THR A 1 88 ? -7.134 10.914 -9.103 1.00 78.81 88 THR A C 1
ATOM 677 O O . THR A 1 88 ? -7.979 10.105 -9.478 1.00 78.81 88 THR A O 1
ATOM 680 N N . ARG A 1 89 ? -6.397 10.737 -7.994 1.00 80.44 89 ARG A N 1
ATOM 681 C CA . ARG A 1 89 ? -6.443 9.556 -7.115 1.00 80.44 89 ARG A CA 1
ATOM 682 C C . ARG A 1 89 ? -6.189 8.231 -7.829 1.00 80.44 89 ARG A C 1
ATOM 684 O O . ARG A 1 89 ? -6.527 7.183 -7.278 1.00 80.44 89 ARG A O 1
ATOM 691 N N . TYR A 1 90 ? -5.607 8.262 -9.025 1.00 86.88 90 TYR A N 1
ATOM 692 C CA . TYR A 1 90 ? -5.076 7.063 -9.656 1.00 86.88 90 TYR A CA 1
ATOM 693 C C . TYR A 1 90 ? -3.808 6.647 -8.935 1.00 86.88 90 TYR A C 1
ATOM 695 O O . TYR A 1 90 ? -3.018 7.488 -8.514 1.00 86.88 90 TYR A O 1
ATOM 703 N N . GLY A 1 91 ? -3.608 5.347 -8.802 1.00 85.88 91 GLY A N 1
ATOM 704 C CA . GLY A 1 91 ? -2.452 4.833 -8.099 1.00 85.88 91 GLY A CA 1
ATOM 705 C C . GLY A 1 91 ? -2.229 3.360 -8.355 1.00 85.88 91 GLY A C 1
ATOM 706 O O . GLY A 1 91 ? -2.839 2.744 -9.233 1.00 85.88 91 GLY A O 1
ATOM 707 N N . TYR A 1 92 ? -1.325 2.798 -7.565 1.00 87.00 92 TYR A N 1
ATOM 708 C CA . TYR A 1 92 ? -1.166 1.359 -7.476 1.00 87.00 92 TYR A CA 1
ATOM 709 C C . TYR A 1 92 ? -1.548 0.856 -6.092 1.00 87.00 92 TYR A C 1
ATOM 711 O O . TYR A 1 92 ? -1.224 1.462 -5.069 1.00 87.00 92 TYR A O 1
ATOM 719 N N . ASN A 1 93 ? -2.218 -0.294 -6.063 1.00 92.06 93 ASN A N 1
ATOM 720 C CA . ASN A 1 93 ? -2.496 -0.988 -4.820 1.00 92.06 93 ASN A CA 1
ATOM 721 C C . ASN A 1 93 ? -1.247 -1.777 -4.382 1.00 92.06 93 ASN A C 1
ATOM 723 O O . ASN A 1 93 ? -0.907 -2.768 -5.035 1.00 92.06 93 ASN A O 1
ATOM 727 N N . PRO A 1 94 ? -0.580 -1.411 -3.272 1.00 92.62 94 PRO A N 1
ATOM 728 C CA . PRO A 1 94 ? 0.640 -2.091 -2.836 1.00 92.62 94 PRO A CA 1
ATOM 729 C C . PRO A 1 94 ? 0.388 -3.501 -2.271 1.00 92.62 94 PRO A C 1
ATOM 731 O O . PRO A 1 94 ? 1.338 -4.231 -2.001 1.00 92.62 94 PRO A O 1
ATOM 734 N N . PHE A 1 95 ? -0.877 -3.897 -2.092 1.00 94.81 95 PHE A N 1
ATOM 735 C CA . PHE A 1 95 ? -1.278 -5.240 -1.661 1.00 94.81 95 PHE A CA 1
ATOM 736 C C . PHE A 1 95 ? -1.453 -6.241 -2.809 1.00 94.81 95 PHE A C 1
ATOM 738 O O . PHE A 1 95 ? -1.813 -7.392 -2.563 1.00 94.81 95 PHE A O 1
ATOM 745 N N . VAL A 1 96 ? -1.246 -5.834 -4.063 1.00 92.75 96 VAL A N 1
ATOM 746 C CA . VAL A 1 96 ? -1.268 -6.781 -5.182 1.00 92.75 96 VAL A CA 1
ATOM 747 C C . VAL A 1 96 ? -0.071 -7.719 -5.053 1.00 92.75 96 VAL A C 1
ATOM 749 O O . VAL A 1 96 ? 1.069 -7.291 -4.877 1.00 92.75 96 VAL A O 1
ATOM 752 N N . VAL A 1 97 ? -0.341 -9.021 -5.118 1.00 91.69 97 VAL A N 1
ATOM 753 C CA . VAL A 1 97 ? 0.656 -10.072 -4.900 1.00 91.69 97 VAL A CA 1
ATOM 754 C C . VAL A 1 97 ? 1.020 -10.703 -6.235 1.00 91.69 97 VAL A C 1
ATOM 756 O O . VAL A 1 97 ? 0.134 -11.058 -7.008 1.00 91.69 97 VAL A O 1
ATOM 759 N N . ASN A 1 98 ? 2.316 -10.906 -6.480 1.00 89.00 98 ASN A N 1
ATOM 760 C CA . ASN A 1 98 ? 2.757 -11.750 -7.587 1.00 89.00 98 ASN A CA 1
ATOM 761 C C . ASN A 1 98 ? 2.343 -13.211 -7.299 1.00 89.00 98 ASN A C 1
ATOM 763 O O . ASN A 1 98 ? 2.761 -13.757 -6.273 1.00 89.00 98 ASN A O 1
ATOM 767 N N . PRO A 1 99 ? 1.528 -13.844 -8.163 1.00 85.94 99 PRO A N 1
ATOM 768 C CA . PRO A 1 99 ? 1.012 -15.186 -7.919 1.00 85.94 99 PRO A CA 1
ATOM 769 C C . PRO A 1 99 ? 2.072 -16.293 -8.029 1.00 85.94 99 PRO A C 1
ATOM 771 O O . PRO A 1 99 ? 1.798 -17.414 -7.607 1.00 85.94 99 PRO A O 1
ATOM 774 N N . ASP A 1 100 ? 3.263 -16.008 -8.568 1.00 87.38 100 ASP A N 1
ATOM 775 C CA . ASP A 1 100 ? 4.357 -16.973 -8.676 1.00 87.38 100 ASP A CA 1
ATOM 776 C C . ASP A 1 100 ? 4.915 -17.348 -7.280 1.00 87.38 100 ASP A C 1
ATOM 778 O O . ASP A 1 100 ? 5.469 -16.494 -6.571 1.00 87.38 100 ASP A O 1
ATOM 782 N N . PRO A 1 101 ? 4.829 -18.633 -6.872 1.00 84.81 101 PRO A N 1
ATOM 783 C CA . PRO A 1 101 ? 5.385 -19.123 -5.610 1.00 84.81 101 PRO A CA 1
ATOM 784 C C . PRO A 1 101 ? 6.874 -18.812 -5.409 1.00 84.81 101 PRO A C 1
ATOM 786 O O . PRO A 1 101 ? 7.298 -18.583 -4.272 1.00 84.81 101 PRO A O 1
ATOM 789 N N . HIS A 1 102 ? 7.668 -18.748 -6.482 1.00 86.69 102 HIS A N 1
ATOM 790 C CA . HIS A 1 102 ? 9.106 -18.475 -6.414 1.00 86.69 102 HIS A CA 1
ATOM 791 C C . HIS A 1 102 ? 9.425 -17.032 -6.010 1.00 86.69 102 HIS A C 1
ATOM 793 O O . HIS A 1 102 ? 10.511 -16.756 -5.496 1.00 86.69 102 HIS A O 1
ATOM 799 N N . TYR A 1 103 ? 8.467 -16.111 -6.152 1.00 84.62 103 TYR A N 1
ATOM 800 C CA . TYR A 1 103 ? 8.612 -14.735 -5.689 1.00 84.62 103 TYR A CA 1
ATOM 801 C C . TYR A 1 103 ? 8.357 -14.588 -4.184 1.00 84.62 103 TYR A C 1
ATOM 803 O O . TYR A 1 103 ? 8.573 -13.509 -3.650 1.00 84.62 103 TYR A O 1
ATOM 811 N N . GLY A 1 104 ? 7.948 -15.634 -3.459 1.00 84.75 104 GLY A N 1
ATOM 812 C CA . GLY A 1 104 ? 7.815 -15.603 -1.995 1.00 84.75 104 GLY A CA 1
ATOM 813 C C . GLY A 1 104 ? 6.456 -15.128 -1.458 1.00 84.75 104 GLY A C 1
ATOM 814 O O . GLY A 1 104 ? 6.274 -15.085 -0.237 1.00 84.75 104 GLY A O 1
ATOM 815 N N . GLY A 1 105 ? 5.493 -14.821 -2.334 1.00 90.88 105 GLY A N 1
ATOM 816 C CA . GLY A 1 105 ? 4.080 -14.630 -1.986 1.00 90.88 105 GLY A CA 1
ATOM 817 C C . GLY A 1 105 ? 3.787 -13.494 -1.003 1.00 90.88 105 GLY A C 1
ATOM 818 O O . GLY A 1 105 ? 4.402 -12.423 -1.049 1.00 90.88 105 GLY A O 1
ATOM 819 N N . LEU A 1 106 ? 2.849 -13.740 -0.079 1.00 93.19 106 LEU A N 1
ATOM 820 C CA . LEU A 1 106 ? 2.340 -12.743 0.876 1.00 93.19 106 LEU A CA 1
ATOM 821 C C . LEU A 1 106 ? 3.445 -12.174 1.769 1.00 93.19 106 LEU A C 1
ATOM 823 O O . LEU A 1 106 ? 3.429 -10.989 2.093 1.00 93.19 106 LEU A O 1
ATOM 827 N N . ARG A 1 107 ? 4.444 -12.987 2.134 1.00 91.00 107 ARG A N 1
ATOM 828 C CA . ARG A 1 107 ? 5.584 -12.531 2.945 1.00 91.00 107 ARG A CA 1
ATOM 829 C C . ARG A 1 107 ? 6.408 -11.453 2.235 1.00 91.00 107 ARG A C 1
ATOM 831 O O . ARG A 1 107 ? 6.802 -10.478 2.877 1.00 91.00 107 ARG A O 1
ATOM 838 N N . LYS A 1 108 ? 6.682 -11.617 0.934 1.00 92.06 108 LYS A N 1
ATOM 839 C CA . LYS A 1 108 ? 7.431 -10.615 0.155 1.00 92.06 108 LYS A CA 1
ATOM 840 C C . LYS A 1 108 ? 6.580 -9.376 -0.106 1.00 92.06 108 LYS A C 1
ATOM 842 O O . LYS A 1 108 ? 7.096 -8.270 0.013 1.00 92.06 108 LYS A O 1
ATOM 847 N N . ALA A 1 109 ? 5.284 -9.548 -0.359 1.00 92.06 109 ALA A N 1
ATOM 848 C CA . ALA A 1 109 ? 4.357 -8.425 -0.469 1.00 92.06 109 ALA A CA 1
ATOM 849 C C . ALA A 1 109 ? 4.281 -7.616 0.843 1.00 92.06 109 ALA A C 1
ATOM 851 O O . ALA A 1 109 ? 4.303 -6.389 0.821 1.00 92.06 109 ALA A O 1
ATOM 852 N N . ALA A 1 110 ? 4.300 -8.284 2.002 1.00 93.31 110 ALA A N 1
ATOM 853 C CA . ALA A 1 110 ? 4.360 -7.606 3.293 1.00 93.31 110 ALA A CA 1
ATOM 854 C C . ALA A 1 110 ? 5.664 -6.821 3.497 1.00 93.31 110 ALA A C 1
ATOM 856 O O . ALA A 1 110 ? 5.615 -5.692 3.973 1.00 93.31 110 ALA A O 1
ATOM 857 N N . ASN A 1 111 ? 6.817 -7.374 3.094 1.00 92.69 111 ASN A N 1
ATOM 858 C CA . ASN A 1 111 ? 8.084 -6.629 3.084 1.00 92.69 111 ASN A CA 1
ATOM 859 C C . ASN A 1 111 ? 8.000 -5.370 2.225 1.00 92.69 111 ASN A C 1
ATOM 861 O O . ASN A 1 111 ? 8.398 -4.304 2.672 1.00 92.69 111 ASN A O 1
ATOM 865 N N . HIS A 1 112 ? 7.429 -5.488 1.029 1.00 92.31 112 HIS A N 1
ATOM 866 C CA . HIS A 1 112 ? 7.299 -4.359 0.121 1.00 92.31 112 HIS A CA 1
ATOM 867 C C . HIS A 1 112 ? 6.488 -3.206 0.738 1.00 92.31 112 HIS A C 1
ATOM 869 O O . HIS A 1 112 ? 6.906 -2.052 0.671 1.00 92.31 112 HIS A O 1
ATOM 875 N N . ILE A 1 113 ? 5.379 -3.510 1.421 1.00 93.31 113 ILE A N 1
ATOM 876 C CA . ILE A 1 113 ? 4.579 -2.502 2.139 1.00 93.31 113 ILE A CA 1
ATOM 877 C C . ILE A 1 113 ? 5.377 -1.862 3.288 1.00 93.31 113 ILE A C 1
ATOM 879 O O . ILE A 1 113 ? 5.280 -0.656 3.514 1.00 93.31 113 ILE A O 1
ATOM 883 N N . ILE A 1 114 ? 6.192 -2.641 4.003 1.00 93.12 114 ILE A N 1
ATOM 884 C CA . ILE A 1 114 ? 7.078 -2.127 5.061 1.00 93.12 114 ILE A CA 1
ATOM 885 C C . ILE A 1 114 ? 8.133 -1.180 4.476 1.00 93.12 114 ILE A C 1
ATOM 887 O O . ILE A 1 114 ? 8.400 -0.135 5.074 1.00 93.12 114 ILE A O 1
ATOM 891 N N . ASP A 1 115 ? 8.696 -1.505 3.312 1.00 92.31 115 ASP A N 1
ATOM 892 C CA . ASP A 1 115 ? 9.681 -0.669 2.619 1.00 92.31 115 ASP A CA 1
ATOM 893 C C . ASP A 1 115 ? 9.051 0.658 2.168 1.00 92.31 115 ASP A C 1
ATOM 895 O O . ASP A 1 115 ? 9.602 1.727 2.438 1.00 92.31 115 ASP A O 1
ATOM 899 N N . ILE A 1 116 ? 7.843 0.608 1.592 1.00 91.44 116 ILE A N 1
ATOM 900 C CA . ILE A 1 116 ? 7.041 1.794 1.244 1.00 91.44 116 ILE A CA 1
ATOM 901 C C . ILE A 1 116 ? 6.830 2.691 2.471 1.00 91.44 116 ILE A C 1
ATOM 903 O O . ILE A 1 116 ? 7.093 3.896 2.426 1.00 91.44 116 ILE A O 1
ATOM 907 N N . MET A 1 117 ? 6.409 2.094 3.588 1.00 89.25 117 MET A N 1
ATOM 908 C CA . MET A 1 117 ? 6.158 2.781 4.860 1.00 89.25 117 MET A CA 1
ATOM 909 C C . MET A 1 117 ? 7.440 3.298 5.534 1.00 89.25 117 MET A C 1
ATOM 911 O O . MET A 1 117 ? 7.365 4.138 6.434 1.00 89.25 117 MET A O 1
ATOM 915 N N . SER A 1 118 ? 8.610 2.814 5.107 1.00 87.81 118 SER A N 1
ATOM 916 C CA . SER A 1 118 ? 9.928 3.217 5.615 1.00 87.81 118 SER A CA 1
ATOM 917 C C . SER A 1 118 ? 10.629 4.273 4.755 1.00 87.81 118 SER A C 1
ATOM 919 O O . SER A 1 118 ? 11.672 4.771 5.176 1.00 87.81 118 SER A O 1
ATOM 921 N N . SER A 1 119 ? 10.077 4.630 3.588 1.00 79.50 119 SER A N 1
ATOM 922 C CA . SER A 1 119 ? 10.707 5.511 2.587 1.00 79.50 119 SER A CA 1
ATOM 923 C C . SER A 1 119 ? 11.210 6.852 3.144 1.00 79.50 119 SER A C 1
ATOM 925 O O . SER A 1 119 ? 12.351 7.229 2.891 1.00 79.50 119 SER A O 1
ATOM 927 N N . ASN A 1 120 ? 10.405 7.547 3.955 1.00 73.06 120 ASN A N 1
ATOM 928 C CA . ASN A 1 120 ? 10.776 8.852 4.525 1.00 73.06 120 ASN A CA 1
ATOM 929 C C . ASN A 1 120 ? 11.590 8.742 5.823 1.00 73.06 120 ASN A C 1
ATOM 931 O O . ASN A 1 120 ? 12.449 9.574 6.112 1.00 73.06 120 ASN A O 1
ATOM 935 N N . ARG A 1 121 ? 11.295 7.736 6.651 1.00 80.06 121 ARG A N 1
ATOM 936 C CA . ARG A 1 121 ? 11.988 7.492 7.919 1.00 80.06 121 ARG A CA 1
ATOM 937 C C . ARG A 1 121 ? 11.906 6.017 8.261 1.00 80.06 121 ARG A C 1
ATOM 939 O O . ARG A 1 121 ? 10.809 5.466 8.351 1.00 80.06 121 ARG A O 1
ATOM 946 N N . LYS A 1 122 ? 13.063 5.424 8.556 1.00 86.94 122 LYS A N 1
ATOM 947 C CA . LYS A 1 122 ? 13.174 4.013 8.932 1.00 86.94 122 LYS A CA 1
ATOM 948 C C . LYS A 1 122 ? 12.214 3.672 10.080 1.00 86.94 122 LYS A C 1
ATOM 950 O O . LYS A 1 122 ? 12.144 4.388 11.086 1.00 86.94 122 LYS A O 1
ATOM 955 N N . LEU A 1 123 ? 11.459 2.590 9.912 1.00 88.75 123 LEU A N 1
ATOM 956 C CA . LEU A 1 123 ? 10.665 1.988 10.981 1.00 88.75 123 LEU A CA 1
ATOM 957 C C . LEU A 1 123 ? 11.601 1.373 12.031 1.00 88.75 123 LEU A C 1
ATOM 959 O O . LEU A 1 123 ? 12.623 0.781 11.682 1.00 88.75 123 LEU A O 1
ATOM 963 N N . GLY A 1 124 ? 11.253 1.501 13.313 1.00 89.12 124 GLY A N 1
ATOM 964 C CA . GLY A 1 124 ? 11.902 0.697 14.354 1.00 89.12 124 GLY A CA 1
ATOM 965 C C . GLY A 1 124 ? 11.608 -0.794 14.149 1.00 89.12 124 GLY A C 1
ATOM 966 O O . GLY A 1 124 ? 10.605 -1.140 13.525 1.00 89.12 124 GLY A O 1
ATOM 967 N N . GLU A 1 125 ? 12.447 -1.681 14.686 1.00 89.06 125 GLU A N 1
ATOM 968 C CA . GLU A 1 125 ? 12.299 -3.137 14.500 1.00 89.06 125 GLU A CA 1
ATOM 969 C C . GLU A 1 125 ? 10.926 -3.647 14.958 1.00 89.06 125 GLU A C 1
ATOM 971 O O . GLU A 1 125 ? 10.250 -4.366 14.221 1.00 89.06 125 GLU A O 1
ATOM 976 N N . GLN A 1 126 ? 10.463 -3.181 16.122 1.00 86.44 126 GLN A N 1
ATOM 977 C CA . GLN A 1 126 ? 9.128 -3.488 16.647 1.00 86.44 126 GLN A CA 1
ATOM 978 C C . GLN A 1 126 ? 8.015 -2.983 15.719 1.00 86.44 126 GLN A C 1
ATOM 980 O O . GLN A 1 126 ? 7.088 -3.721 15.397 1.00 86.44 126 GLN A O 1
ATOM 985 N N . GLN A 1 127 ? 8.129 -1.751 15.213 1.00 90.31 127 GLN A N 1
ATOM 986 C CA . GLN A 1 127 ? 7.142 -1.170 14.295 1.00 90.31 127 GLN A CA 1
ATOM 987 C C . GLN A 1 127 ? 7.043 -1.974 12.995 1.00 90.31 127 GLN A C 1
ATOM 989 O O . GLN A 1 127 ? 5.943 -2.218 12.506 1.00 90.31 127 GLN A O 1
ATOM 994 N N . ALA A 1 128 ? 8.180 -2.416 12.452 1.00 92.38 128 ALA A N 1
ATOM 995 C CA . ALA A 1 128 ? 8.220 -3.250 11.257 1.00 92.38 128 ALA A CA 1
ATOM 996 C C . ALA A 1 128 ? 7.613 -4.644 11.502 1.00 92.38 128 ALA A C 1
ATOM 998 O O . ALA A 1 128 ? 6.893 -5.151 10.641 1.00 92.38 128 ALA A O 1
ATOM 999 N N . ALA A 1 129 ? 7.863 -5.253 12.666 1.00 91.00 129 ALA A N 1
ATOM 1000 C CA . ALA A 1 129 ? 7.274 -6.539 13.041 1.00 91.00 129 ALA A CA 1
ATOM 1001 C C . ALA A 1 129 ? 5.744 -6.450 13.183 1.00 91.00 129 ALA A C 1
ATOM 1003 O O . ALA A 1 129 ? 5.023 -7.242 12.573 1.00 91.00 129 ALA A O 1
ATOM 1004 N N . VAL A 1 130 ? 5.245 -5.438 13.899 1.00 91.50 130 VAL A N 1
ATOM 1005 C CA . VAL A 1 130 ? 3.804 -5.191 14.069 1.00 91.50 130 VAL A CA 1
ATOM 1006 C C . VAL A 1 130 ? 3.138 -4.883 12.725 1.00 91.50 130 VAL A C 1
ATOM 1008 O O . VAL A 1 130 ? 2.099 -5.461 12.405 1.00 91.50 130 VAL A O 1
ATOM 1011 N N . LEU A 1 131 ? 3.753 -4.043 11.885 1.00 94.06 131 LEU A N 1
ATOM 1012 C CA . LEU A 1 131 ? 3.238 -3.738 10.547 1.00 94.06 131 LEU A CA 1
ATOM 1013 C C . LEU A 1 131 ? 3.155 -4.987 9.661 1.00 94.06 131 LEU A C 1
ATOM 1015 O O . LEU A 1 131 ? 2.143 -5.199 8.996 1.00 94.06 131 LEU A O 1
ATOM 1019 N N . ARG A 1 132 ? 4.182 -5.845 9.679 1.00 94.06 132 ARG A N 1
ATOM 1020 C CA . ARG A 1 132 ? 4.173 -7.124 8.953 1.00 94.06 132 ARG A CA 1
ATOM 1021 C C . ARG A 1 132 ? 2.981 -7.984 9.351 1.00 94.06 132 ARG A C 1
ATOM 1023 O O . ARG A 1 132 ? 2.330 -8.574 8.486 1.00 94.06 132 ARG A O 1
ATOM 1030 N N . GLN A 1 133 ? 2.713 -8.061 10.650 1.00 92.06 133 GLN A N 1
ATOM 1031 C CA . GLN A 1 133 ? 1.610 -8.846 11.176 1.00 92.06 133 GLN A CA 1
ATOM 1032 C C . GLN A 1 133 ? 0.261 -8.267 10.742 1.00 92.06 133 GLN A C 1
ATOM 1034 O O . GLN A 1 133 ? -0.557 -9.003 10.203 1.00 92.06 133 GLN A O 1
ATOM 1039 N N . LEU A 1 134 ? 0.066 -6.952 10.871 1.00 94.12 134 LEU A N 1
ATOM 1040 C CA . LEU A 1 134 ? -1.150 -6.262 10.426 1.00 94.12 134 LEU A CA 1
ATOM 1041 C C . LEU A 1 134 ? -1.420 -6.456 8.928 1.00 94.12 134 LEU A C 1
ATOM 1043 O O . LEU A 1 134 ? -2.551 -6.714 8.523 1.00 94.12 134 LEU A O 1
ATOM 1047 N N . VAL A 1 135 ? -0.381 -6.376 8.095 1.00 95.31 135 VAL A N 1
ATOM 1048 C CA . VAL A 1 135 ? -0.488 -6.640 6.653 1.00 95.31 135 VAL A CA 1
ATOM 1049 C C . VAL A 1 135 ? -0.874 -8.097 6.385 1.00 95.31 135 VAL A C 1
ATOM 1051 O O . VAL A 1 135 ? -1.733 -8.367 5.547 1.00 95.31 135 VAL A O 1
ATOM 1054 N N . THR A 1 136 ? -0.281 -9.040 7.118 1.00 93.88 136 THR A N 1
ATOM 1055 C CA . THR A 1 136 ? -0.621 -10.468 7.013 1.00 93.88 136 THR A CA 1
ATOM 1056 C C . THR A 1 136 ? -2.071 -10.723 7.424 1.00 93.88 136 THR A C 1
ATOM 1058 O O . THR A 1 136 ? -2.784 -11.459 6.745 1.00 93.88 136 THR A O 1
ATOM 1061 N N . ASP A 1 137 ? -2.542 -10.063 8.479 1.00 92.62 137 ASP A N 1
ATOM 1062 C CA . ASP A 1 137 ? -3.927 -10.159 8.933 1.00 92.62 137 ASP A CA 1
ATOM 1063 C C . ASP A 1 137 ? -4.896 -9.561 7.892 1.00 92.62 137 ASP A C 1
ATOM 1065 O O . ASP A 1 137 ? -5.950 -10.143 7.636 1.00 92.62 137 ASP A O 1
ATOM 1069 N N . CYS A 1 138 ? -4.525 -8.469 7.206 1.00 94.62 138 CYS A N 1
ATOM 1070 C CA . CYS A 1 138 ? -5.311 -7.924 6.087 1.00 94.62 138 CYS A CA 1
ATOM 1071 C C . CYS A 1 138 ? -5.496 -8.948 4.959 1.00 94.62 138 CYS A C 1
ATOM 1073 O O . CYS A 1 138 ? -6.605 -9.106 4.444 1.00 94.62 138 CYS A O 1
ATOM 1075 N N . TYR A 1 139 ? -4.436 -9.676 4.595 1.00 95.56 139 TYR A N 1
ATOM 1076 C CA . TYR A 1 139 ? -4.531 -10.782 3.638 1.00 95.56 139 TYR A CA 1
ATOM 1077 C C . TYR A 1 139 ? -5.432 -11.913 4.156 1.00 95.56 139 TYR A C 1
ATOM 1079 O O . TYR A 1 139 ? -6.278 -12.418 3.413 1.00 95.56 139 TYR A O 1
ATOM 1087 N N . GLY A 1 140 ? -5.312 -12.265 5.438 1.00 93.06 140 GLY A N 1
ATOM 1088 C CA . GLY A 1 140 ? -6.138 -13.288 6.082 1.00 93.06 140 GLY A CA 1
ATOM 1089 C C . GLY A 1 140 ? -7.636 -12.972 6.032 1.00 93.06 140 GLY A C 1
ATOM 1090 O O . GLY A 1 140 ? -8.436 -13.844 5.693 1.00 93.06 140 GLY A O 1
ATOM 1091 N N . VAL A 1 141 ? -8.020 -11.709 6.258 1.00 90.19 141 VAL A N 1
ATOM 1092 C CA . VAL A 1 141 ? -9.417 -11.240 6.145 1.00 90.19 141 VAL A CA 1
ATOM 1093 C C . VAL A 1 141 ? -9.973 -11.414 4.723 1.00 90.19 141 VAL A C 1
ATOM 1095 O O . VAL A 1 141 ? -11.175 -11.610 4.550 1.00 90.19 141 VAL A O 1
ATOM 1098 N N . LYS A 1 142 ? -9.112 -11.405 3.698 1.00 93.38 142 LYS A N 1
ATOM 1099 C CA . LYS A 1 142 ? -9.476 -11.676 2.293 1.00 93.38 142 LYS A CA 1
ATOM 1100 C C . LYS A 1 142 ? -9.281 -13.148 1.894 1.00 93.38 142 LYS A C 1
ATOM 1102 O O . LYS A 1 142 ? -9.269 -13.479 0.707 1.00 93.38 142 LYS A O 1
ATOM 1107 N N . TRP A 1 143 ? -9.131 -14.044 2.871 1.00 93.88 143 TRP A N 1
ATOM 1108 C CA . TRP A 1 143 ? -8.920 -15.485 2.683 1.00 93.88 143 TRP A CA 1
ATOM 1109 C C . TRP A 1 143 ? -7.683 -15.827 1.848 1.00 93.88 143 TRP A C 1
ATOM 1111 O O . TRP A 1 143 ? -7.701 -16.771 1.054 1.00 93.88 143 TRP A O 1
ATOM 1121 N N . MET A 1 144 ? -6.619 -15.043 2.005 1.00 94.94 144 MET A N 1
ATOM 1122 C CA . MET A 1 144 ? -5.321 -15.289 1.385 1.00 94.94 144 MET A CA 1
ATOM 1123 C C . MET A 1 144 ? -4.374 -15.846 2.445 1.00 94.94 144 MET A C 1
ATOM 1125 O O . MET A 1 144 ? -4.216 -15.249 3.510 1.00 94.94 144 MET A O 1
ATOM 1129 N N . THR A 1 145 ? -3.735 -16.982 2.167 1.00 93.44 145 THR A N 1
ATOM 1130 C CA . THR A 1 145 ? -2.794 -17.620 3.100 1.00 93.44 145 THR A CA 1
ATOM 1131 C C . THR A 1 145 ? -1.481 -17.963 2.415 1.00 93.44 145 THR A C 1
ATOM 1133 O O . THR A 1 145 ? -1.448 -18.295 1.230 1.00 93.44 145 THR A O 1
ATOM 1136 N N . GLN A 1 146 ? -0.375 -17.885 3.158 1.00 92.69 146 GLN A N 1
ATOM 1137 C CA . GLN A 1 146 ? 0.956 -18.156 2.610 1.00 92.69 146 GLN A CA 1
ATOM 1138 C C . GLN A 1 146 ? 1.087 -19.607 2.120 1.00 92.69 146 GLN A C 1
ATOM 1140 O O . GLN A 1 146 ? 1.729 -19.848 1.105 1.00 92.69 146 GLN A O 1
ATOM 1145 N N . ASP A 1 147 ? 0.447 -20.562 2.791 1.00 91.44 147 ASP A N 1
ATOM 1146 C CA . ASP A 1 147 ? 0.578 -21.988 2.462 1.00 91.44 147 ASP A CA 1
ATOM 1147 C C . ASP A 1 147 ? -0.234 -22.404 1.227 1.00 91.44 147 ASP A C 1
ATOM 1149 O O . ASP A 1 147 ? -0.055 -23.501 0.701 1.00 91.44 147 ASP A O 1
ATOM 1153 N N . LYS A 1 148 ? -1.130 -21.535 0.737 1.00 92.06 148 LYS A N 1
ATOM 1154 C CA . LYS A 1 148 ? -1.989 -21.812 -0.418 1.00 92.06 148 LYS A CA 1
ATOM 1155 C C . LYS A 1 148 ? -1.787 -20.763 -1.516 1.00 92.06 148 LYS A C 1
ATOM 1157 O O . LYS A 1 148 ? -2.578 -19.820 -1.590 1.00 92.06 148 LYS A O 1
ATOM 1162 N N . PRO A 1 149 ? -0.809 -20.939 -2.427 1.00 91.75 149 PRO A N 1
ATOM 1163 C CA . PRO A 1 149 ? -0.549 -19.989 -3.513 1.00 91.75 149 PRO A CA 1
ATOM 1164 C C . PRO A 1 149 ? -1.748 -19.711 -4.420 1.00 91.75 149 PRO A C 1
ATOM 1166 O O . PRO A 1 149 ? -1.957 -18.584 -4.858 1.00 91.75 149 PRO A O 1
ATOM 1169 N N . SER A 1 150 ? -2.624 -20.701 -4.615 1.00 91.38 150 SER A N 1
ATOM 1170 C CA . SER A 1 150 ? -3.859 -20.514 -5.385 1.00 91.38 150 SER A CA 1
ATOM 1171 C C . SER A 1 150 ? -4.817 -19.483 -4.766 1.00 91.38 150 SER A C 1
ATOM 1173 O O . SER A 1 150 ? -5.754 -19.054 -5.429 1.00 91.38 150 SER A O 1
ATOM 1175 N N . SER A 1 151 ? -4.635 -19.119 -3.490 1.00 92.50 151 SER A N 1
ATOM 1176 C CA . SER A 1 151 ? -5.424 -18.082 -2.815 1.00 92.50 151 SER A 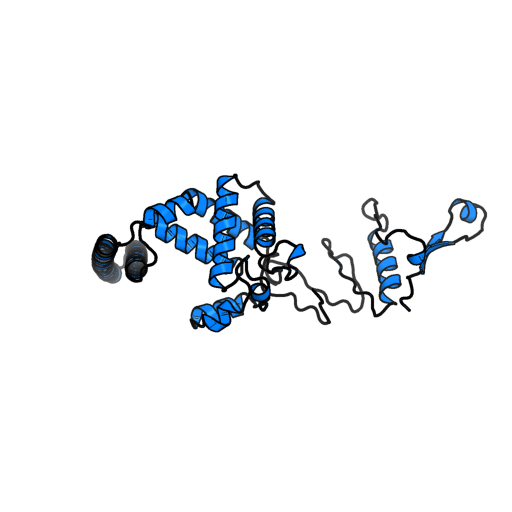CA 1
ATOM 1177 C C . SER A 1 151 ? -4.930 -16.662 -3.100 1.00 92.50 151 SER A C 1
ATOM 1179 O O . SER A 1 151 ? -5.653 -15.711 -2.815 1.00 92.50 151 SER A O 1
ATOM 1181 N N . TRP A 1 152 ? -3.720 -16.500 -3.651 1.00 93.31 152 TRP A N 1
ATOM 1182 C CA . TRP A 1 152 ? -3.088 -15.190 -3.849 1.00 93.31 152 TRP A CA 1
ATOM 1183 C C . TRP A 1 152 ? -3.648 -14.425 -5.044 1.00 93.31 152 TRP A C 1
ATOM 1185 O O . TRP A 1 152 ? -3.477 -13.211 -5.127 1.00 93.31 152 TRP A O 1
ATOM 1195 N N . VAL A 1 153 ? -4.313 -15.125 -5.963 1.00 92.38 153 VAL A N 1
ATOM 1196 C CA . VAL A 1 153 ? -4.977 -14.517 -7.113 1.00 92.38 153 VAL A CA 1
ATOM 1197 C C . VAL A 1 153 ? -6.301 -13.924 -6.647 1.00 92.38 153 VAL A C 1
ATOM 1199 O O . VAL A 1 153 ? -7.220 -14.645 -6.253 1.00 92.38 153 VAL A O 1
ATOM 1202 N N . LYS A 1 154 ? -6.388 -12.597 -6.685 1.00 93.00 154 LYS A N 1
ATOM 1203 C CA . LYS A 1 154 ? -7.591 -11.829 -6.360 1.00 93.00 154 LYS A CA 1
ATOM 1204 C C . LYS A 1 154 ? -7.861 -10.806 -7.451 1.00 93.00 154 LYS A C 1
ATOM 1206 O O . LYS A 1 154 ? -7.048 -10.587 -8.344 1.00 93.00 154 LYS A O 1
ATOM 1211 N N . ARG A 1 155 ? -9.038 -10.196 -7.392 1.00 92.06 155 ARG A N 1
ATOM 1212 C CA . ARG A 1 155 ? -9.436 -9.142 -8.319 1.00 92.06 155 ARG A CA 1
ATOM 1213 C C . ARG A 1 155 ? -8.956 -7.778 -7.816 1.00 92.06 155 ARG A C 1
ATOM 1215 O O . ARG A 1 155 ? -9.020 -7.503 -6.616 1.00 92.06 155 ARG A O 1
ATOM 1222 N N . ASN A 1 156 ? -8.544 -6.907 -8.733 1.00 89.12 156 ASN A N 1
ATOM 1223 C CA . ASN A 1 156 ? -8.379 -5.488 -8.430 1.00 89.12 156 ASN A CA 1
ATOM 1224 C C . ASN A 1 156 ? -9.756 -4.823 -8.321 1.00 89.12 156 ASN A C 1
ATOM 1226 O O . ASN A 1 156 ? -10.631 -5.027 -9.165 1.00 89.12 156 ASN A O 1
ATOM 1230 N N . ALA A 1 157 ? -9.949 -4.056 -7.258 1.00 90.19 157 ALA A N 1
ATOM 1231 C CA . ALA A 1 157 ? -11.154 -3.281 -7.012 1.00 90.19 157 ALA A CA 1
ATOM 1232 C C . ALA A 1 157 ? -10.736 -1.867 -6.621 1.00 90.19 157 ALA A C 1
ATOM 1234 O O . ALA A 1 157 ? -9.764 -1.700 -5.880 1.00 90.19 157 ALA A O 1
ATOM 1235 N N . SER A 1 158 ? -11.463 -0.867 -7.115 1.00 89.88 158 SER A N 1
ATOM 1236 C CA . SER A 1 158 ? -11.212 0.528 -6.751 1.00 89.88 158 SER A CA 1
ATOM 1237 C C . SER A 1 158 ? -11.492 0.758 -5.262 1.00 89.88 158 SER A C 1
ATOM 1239 O O . SER A 1 158 ? -12.181 -0.032 -4.607 1.00 89.88 158 SER A O 1
ATOM 1241 N N . GLU A 1 159 ? -11.002 1.868 -4.709 1.00 87.69 159 GLU A N 1
ATOM 1242 C CA . GLU A 1 159 ? -11.332 2.237 -3.326 1.00 87.69 159 GLU A CA 1
ATOM 1243 C C . GLU A 1 159 ? -12.834 2.462 -3.148 1.00 87.69 159 GLU A C 1
ATOM 1245 O O . GLU A 1 159 ? -13.414 2.032 -2.153 1.00 87.69 159 GLU A O 1
ATOM 1250 N N . THR A 1 160 ? -13.475 3.087 -4.137 1.00 88.69 160 THR A N 1
ATOM 1251 C CA . THR A 1 160 ? -14.920 3.344 -4.134 1.00 88.69 160 THR A CA 1
ATOM 1252 C C . THR A 1 160 ? -15.731 2.055 -4.148 1.00 88.69 160 THR A C 1
ATOM 1254 O O . THR A 1 160 ? -16.703 1.935 -3.406 1.00 88.69 160 THR A O 1
ATOM 1257 N N . GLU A 1 161 ? -15.312 1.069 -4.937 1.00 91.75 161 GLU A N 1
ATOM 1258 C CA . GLU A 1 161 ? -15.952 -0.239 -4.981 1.00 91.75 161 GLU A CA 1
ATOM 1259 C C . GLU A 1 161 ? -15.765 -0.987 -3.655 1.00 91.75 161 GLU A C 1
ATOM 1261 O O . GLU A 1 161 ? -16.725 -1.517 -3.095 1.00 91.75 161 GLU A O 1
ATOM 1266 N N . CYS A 1 162 ? -14.546 -0.989 -3.105 1.00 90.81 162 CYS A N 1
ATOM 1267 C CA . CYS A 1 162 ? -14.278 -1.591 -1.799 1.00 90.81 162 CYS A CA 1
ATOM 1268 C C . CYS A 1 162 ? -15.135 -0.960 -0.687 1.00 90.81 162 CYS A C 1
ATOM 1270 O O . CYS A 1 162 ? -15.647 -1.680 0.172 1.00 90.81 162 CYS A O 1
ATOM 1272 N N . GLU A 1 163 ? -15.317 0.364 -0.709 1.00 89.88 163 GLU A N 1
ATOM 1273 C CA . GLU A 1 163 ? -16.158 1.098 0.244 1.00 89.88 163 GLU A CA 1
ATOM 1274 C C . GLU A 1 163 ? -17.636 0.708 0.144 1.00 89.88 163 GLU A C 1
ATOM 1276 O O . GLU A 1 163 ? -18.298 0.488 1.163 1.00 89.88 163 GLU A O 1
ATOM 1281 N N . GLN A 1 164 ? -18.150 0.592 -1.081 1.00 91.38 164 GLN A N 1
ATOM 1282 C CA . GLN A 1 164 ? -19.526 0.169 -1.337 1.00 91.38 164 GLN A CA 1
ATOM 1283 C C . GLN A 1 164 ? -19.759 -1.252 -0.826 1.00 91.38 164 GLN A C 1
ATOM 1285 O O . GLN A 1 164 ? -20.661 -1.477 -0.023 1.00 91.38 164 GLN A O 1
ATOM 1290 N N . LEU A 1 165 ? -18.880 -2.195 -1.184 1.00 91.56 165 LEU A N 1
ATOM 1291 C CA . LEU A 1 165 ? -18.973 -3.582 -0.719 1.00 91.56 165 LEU A CA 1
ATOM 1292 C C . LEU A 1 165 ? -18.929 -3.693 0.810 1.00 91.56 165 LEU A C 1
ATOM 1294 O O . LEU A 1 165 ? -19.615 -4.538 1.390 1.00 91.56 165 LEU A O 1
ATOM 1298 N N . TYR A 1 166 ? -18.133 -2.845 1.464 1.00 88.00 166 TYR A N 1
ATOM 1299 C CA . TYR A 1 166 ? -18.073 -2.770 2.920 1.00 88.00 166 TYR A CA 1
ATOM 1300 C C . TYR A 1 166 ? -19.381 -2.229 3.519 1.00 88.00 166 TYR A C 1
ATOM 1302 O O . TYR A 1 166 ? -19.922 -2.820 4.457 1.00 88.00 166 TYR A O 1
ATOM 1310 N N . SER A 1 167 ? -19.916 -1.142 2.957 1.00 88.94 167 SER A N 1
ATOM 1311 C CA . SER A 1 167 ? -21.171 -0.512 3.397 1.00 88.94 167 SER A CA 1
ATOM 1312 C C . SER A 1 167 ? -22.371 -1.448 3.246 1.00 88.94 167 SER A C 1
ATOM 1314 O O . SER A 1 167 ? -23.178 -1.580 4.169 1.00 88.94 167 SER A O 1
ATOM 1316 N N . ASP A 1 168 ? -22.417 -2.182 2.136 1.00 92.06 168 ASP A N 1
ATOM 1317 C CA . ASP A 1 168 ? -23.445 -3.178 1.827 1.00 92.06 168 ASP A CA 1
ATOM 1318 C C . ASP A 1 168 ? -23.262 -4.489 2.610 1.00 92.06 168 ASP A C 1
ATOM 1320 O O . ASP A 1 168 ? -24.086 -5.400 2.518 1.00 92.06 168 ASP A O 1
ATOM 1324 N N . ARG A 1 169 ? -22.178 -4.607 3.394 1.00 89.62 169 ARG A N 1
ATOM 1325 C CA . ARG A 1 169 ? -21.794 -5.814 4.148 1.00 89.62 169 ARG A CA 1
ATOM 1326 C C . ARG A 1 169 ? -21.647 -7.053 3.261 1.00 89.62 169 ARG A C 1
ATOM 1328 O O . ARG A 1 169 ? -21.860 -8.184 3.705 1.00 89.62 169 ARG A O 1
ATOM 1335 N N . ASN A 1 170 ? -21.253 -6.861 2.005 1.00 91.31 170 ASN A N 1
ATOM 1336 C CA . ASN A 1 170 ? -21.026 -7.945 1.059 1.00 91.31 170 ASN A CA 1
ATOM 1337 C C . ASN A 1 170 ? -19.620 -8.539 1.242 1.00 91.31 170 ASN A C 1
ATOM 1339 O O . ASN A 1 170 ? -18.724 -8.387 0.407 1.00 91.31 170 ASN A O 1
ATOM 1343 N N . TRP A 1 171 ? -19.430 -9.254 2.353 1.00 89.56 171 TRP A N 1
ATOM 1344 C CA . TRP A 1 171 ? -18.143 -9.851 2.723 1.00 89.56 171 TRP A CA 1
ATOM 1345 C C . TRP A 1 171 ? -17.627 -10.847 1.683 1.00 89.56 171 TRP A C 1
ATOM 1347 O O . TRP A 1 171 ? -16.421 -10.947 1.469 1.00 89.56 171 TRP A O 1
ATOM 1357 N N . LYS A 1 172 ? -18.539 -11.550 0.995 1.00 91.12 172 LYS A N 1
ATOM 1358 C CA . LYS A 1 172 ? -18.196 -12.526 -0.046 1.00 91.12 172 LYS A CA 1
ATOM 1359 C C . LYS A 1 172 ? -17.478 -11.871 -1.218 1.00 91.12 172 LYS A C 1
ATOM 1361 O O . LYS A 1 172 ? -16.422 -12.358 -1.608 1.00 91.12 172 LYS A O 1
ATOM 1366 N N . ALA A 1 173 ? -18.031 -10.790 -1.762 1.00 91.25 173 ALA A N 1
ATOM 1367 C CA . ALA A 1 173 ? -17.406 -10.062 -2.862 1.00 91.25 173 ALA A CA 1
ATOM 1368 C C . ALA A 1 173 ? -16.146 -9.316 -2.400 1.00 91.25 173 ALA A C 1
ATOM 1370 O O . ALA A 1 173 ? -15.122 -9.356 -3.082 1.00 91.25 173 ALA A O 1
ATOM 1371 N N . LEU A 1 174 ? -16.186 -8.714 -1.206 1.00 89.88 174 LEU A N 1
ATOM 1372 C CA . LEU A 1 174 ? -15.046 -7.991 -0.646 1.00 89.88 174 LEU A CA 1
ATOM 1373 C C . LEU A 1 174 ? -13.821 -8.900 -0.461 1.00 89.88 174 LEU A C 1
ATOM 1375 O O . LEU A 1 174 ? -12.705 -8.489 -0.768 1.00 89.88 174 LEU A O 1
ATOM 1379 N N . GLY A 1 175 ? -14.019 -10.144 -0.015 1.00 90.62 175 GLY A N 1
ATOM 1380 C CA . GLY A 1 175 ? -12.946 -11.129 0.130 1.00 90.62 175 GLY A CA 1
ATOM 1381 C C . GLY A 1 175 ? -12.429 -11.720 -1.189 1.00 90.62 175 GLY A C 1
AT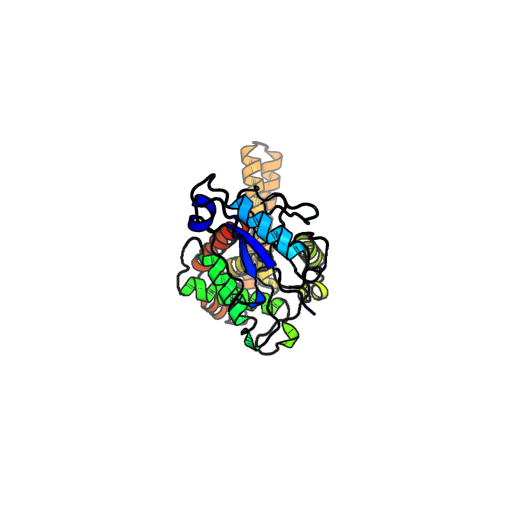OM 1382 O O . GLY A 1 175 ? -11.445 -12.455 -1.176 1.00 90.62 175 GLY A O 1
ATOM 1383 N N . GLN A 1 176 ? -13.042 -11.413 -2.338 1.00 93.12 176 GLN A N 1
ATOM 1384 C CA . GLN A 1 176 ? -12.478 -11.733 -3.662 1.00 93.12 176 GLN A CA 1
ATOM 1385 C C . GLN A 1 176 ? -11.567 -10.629 -4.213 1.00 93.12 176 GLN A C 1
ATOM 1387 O O . GLN A 1 176 ? -10.945 -10.816 -5.259 1.00 93.12 176 GLN A O 1
ATOM 1392 N N . CYS A 1 177 ? -11.464 -9.499 -3.515 1.00 93.88 177 CYS A N 1
ATOM 1393 C CA . CYS A 1 177 ? -10.625 -8.376 -3.911 1.00 93.88 177 CYS A CA 1
ATOM 1394 C C . CYS A 1 177 ? -9.313 -8.383 -3.118 1.00 93.88 177 CYS A C 1
ATOM 1396 O O . CYS A 1 177 ? -9.279 -8.872 -1.983 1.00 93.88 177 CYS A O 1
ATOM 1398 N N . TYR A 1 178 ? -8.242 -7.824 -3.685 1.00 95.19 178 TYR A N 1
ATOM 1399 C CA . TYR A 1 178 ? -7.035 -7.552 -2.899 1.00 95.19 178 TYR A CA 1
ATOM 1400 C C . TYR A 1 178 ? -7.358 -6.595 -1.735 1.00 95.19 178 TYR A C 1
ATOM 1402 O O . TYR A 1 178 ? -8.245 -5.745 -1.871 1.00 95.19 178 TYR A O 1
ATOM 1410 N N . PRO A 1 179 ? -6.663 -6.705 -0.586 1.00 95.12 179 PRO A N 1
ATOM 1411 C CA . PRO A 1 179 ? -6.728 -5.671 0.440 1.00 95.12 179 PRO A CA 1
ATOM 1412 C C . PRO A 1 179 ? -6.248 -4.320 -0.101 1.00 95.12 179 PRO A C 1
ATOM 1414 O O . PRO A 1 179 ? -5.595 -4.258 -1.138 1.00 95.12 179 PRO A O 1
ATOM 1417 N N . THR A 1 180 ? -6.549 -3.237 0.606 1.00 94.44 180 THR A N 1
ATOM 1418 C CA . THR A 1 180 ? -6.104 -1.876 0.262 1.00 94.44 180 THR A CA 1
ATOM 1419 C C . THR A 1 180 ? -5.430 -1.200 1.457 1.00 94.44 180 THR A C 1
ATOM 1421 O O . THR A 1 180 ? -5.549 -1.667 2.592 1.00 94.44 180 THR A O 1
ATOM 1424 N N . LEU A 1 181 ? -4.765 -0.056 1.246 1.00 92.81 181 LEU A N 1
ATOM 1425 C CA . LEU A 1 181 ? -4.262 0.761 2.363 1.00 92.81 181 LEU A CA 1
ATOM 1426 C C . LEU A 1 181 ? -5.387 1.187 3.322 1.00 92.81 181 LEU A C 1
ATOM 1428 O O . LEU A 1 181 ? -5.160 1.299 4.523 1.00 92.81 181 LEU A O 1
ATOM 1432 N N . THR A 1 182 ? -6.607 1.372 2.816 1.00 92.19 182 THR A N 1
ATOM 1433 C CA . THR A 1 182 ? -7.784 1.689 3.635 1.00 92.19 182 THR A CA 1
ATOM 1434 C C . THR A 1 182 ? -8.233 0.496 4.486 1.00 92.19 182 THR A C 1
ATOM 1436 O O . THR A 1 182 ? -8.650 0.684 5.628 1.00 92.19 182 THR A O 1
ATOM 1439 N N . ASP A 1 183 ? -8.083 -0.741 4.001 1.00 93.12 183 ASP A N 1
ATOM 1440 C CA . ASP A 1 183 ? -8.312 -1.937 4.827 1.00 93.12 183 ASP A CA 1
ATOM 1441 C C . ASP A 1 183 ? -7.287 -2.033 5.972 1.00 93.12 183 ASP A C 1
ATOM 1443 O O . ASP A 1 183 ? -7.659 -2.322 7.111 1.00 93.12 183 ASP A O 1
ATOM 1447 N N . LEU A 1 184 ? -6.016 -1.716 5.698 1.00 94.75 184 LEU A N 1
ATOM 1448 C CA . LEU A 1 184 ? -4.968 -1.654 6.723 1.00 94.75 184 LEU A CA 1
ATOM 1449 C C . LEU A 1 184 ? -5.242 -0.564 7.762 1.00 94.75 184 LEU A C 1
ATOM 1451 O O . LEU A 1 184 ? -5.119 -0.813 8.959 1.00 94.75 184 LEU A O 1
ATOM 1455 N N . GLU A 1 185 ? -5.650 0.625 7.319 1.00 93.75 185 GLU A N 1
ATOM 1456 C CA . GLU A 1 185 ? -6.021 1.733 8.200 1.00 93.75 185 GLU A CA 1
ATOM 1457 C C . GLU A 1 185 ? -7.156 1.332 9.146 1.00 93.75 185 GLU A C 1
ATOM 1459 O O . GLU A 1 185 ? -7.049 1.504 10.362 1.00 93.75 185 GLU A O 1
ATOM 1464 N N . ARG A 1 186 ? -8.216 0.719 8.603 1.00 91.12 186 ARG A N 1
ATOM 1465 C CA . ARG A 1 186 ? -9.345 0.202 9.388 1.00 91.12 186 ARG A CA 1
ATOM 1466 C C . ARG A 1 186 ? -8.902 -0.833 10.406 1.00 91.12 186 ARG A C 1
ATOM 1468 O O . ARG A 1 186 ? -9.370 -0.795 11.543 1.00 91.12 186 ARG A O 1
ATOM 1475 N N . LEU A 1 187 ? -8.012 -1.746 10.020 1.00 90.75 187 LEU A N 1
ATOM 1476 C CA . LEU A 1 187 ? -7.501 -2.767 10.927 1.00 90.75 187 LEU A CA 1
ATOM 1477 C C . LEU A 1 187 ? -6.677 -2.145 12.061 1.00 90.75 187 LEU A C 1
ATOM 1479 O O . LEU A 1 187 ? -6.903 -2.482 13.222 1.00 90.75 187 LEU A O 1
ATOM 1483 N N . ILE A 1 188 ? -5.787 -1.196 11.753 1.00 91.19 188 ILE A N 1
ATOM 1484 C CA . ILE A 1 188 ? -5.004 -0.464 12.760 1.00 91.19 188 ILE A CA 1
ATOM 1485 C C . ILE A 1 188 ? -5.934 0.294 13.710 1.00 91.19 188 ILE A C 1
ATOM 1487 O O . ILE A 1 188 ? -5.796 0.173 14.924 1.00 91.19 188 ILE A O 1
ATOM 1491 N N . GLN A 1 189 ? -6.916 1.031 13.185 1.00 87.69 189 GLN A N 1
ATOM 1492 C CA . GLN A 1 189 ? -7.895 1.758 13.997 1.00 87.69 189 GLN A CA 1
ATOM 1493 C C . GLN A 1 189 ? -8.734 0.814 14.867 1.00 87.69 189 GLN A C 1
ATOM 1495 O O . GLN A 1 189 ? -8.988 1.127 16.031 1.00 87.69 189 GLN A O 1
ATOM 1500 N N . LYS A 1 190 ? -9.139 -0.349 14.339 1.00 83.12 190 LYS A N 1
ATOM 1501 C CA . LYS A 1 190 ? -9.843 -1.387 15.104 1.00 83.12 190 LYS A CA 1
ATOM 1502 C C . LYS A 1 190 ? -8.971 -1.892 16.256 1.00 83.12 190 LYS A C 1
ATOM 1504 O O . LYS A 1 190 ? -9.432 -1.890 17.393 1.00 83.12 190 LYS A O 1
ATOM 1509 N N . LYS A 1 191 ? -7.712 -2.261 15.995 1.00 83.00 191 LYS A N 1
ATOM 1510 C CA . LYS A 1 191 ? -6.792 -2.763 17.030 1.00 83.00 191 LYS A CA 1
ATOM 1511 C C . LYS A 1 191 ? -6.402 -1.684 18.048 1.00 83.00 191 LYS A C 1
ATOM 1513 O O . LYS A 1 191 ? -6.330 -1.981 19.233 1.00 83.00 191 LYS A O 1
ATOM 1518 N N . LEU A 1 192 ? -6.261 -0.421 17.636 1.00 81.12 192 LEU A N 1
ATOM 1519 C CA . LEU A 1 192 ? -6.072 0.722 18.543 1.00 81.12 192 LEU A CA 1
ATOM 1520 C C . LEU A 1 192 ? -7.233 0.880 19.516 1.00 81.12 192 LEU A C 1
ATOM 1522 O O . LEU A 1 192 ? -7.027 1.059 20.713 1.00 81.12 192 LEU A O 1
ATOM 1526 N N . LYS A 1 193 ? -8.454 0.821 18.983 1.00 73.75 193 LYS A N 1
ATOM 1527 C CA . LYS A 1 193 ? -9.679 0.871 19.771 1.00 73.75 193 LYS A CA 1
ATOM 1528 C C . LYS A 1 193 ? -9.714 -0.289 20.765 1.00 73.75 193 LYS A C 1
ATOM 1530 O O . LYS A 1 193 ? -9.841 -0.047 21.956 1.00 73.75 193 LYS A O 1
ATOM 1535 N N . MET A 1 194 ? -9.509 -1.521 20.305 1.00 71.19 194 MET A N 1
ATOM 1536 C CA . MET A 1 194 ? -9.474 -2.697 21.183 1.00 71.19 194 MET A CA 1
ATOM 1537 C C . MET A 1 194 ? -8.421 -2.568 22.291 1.00 71.19 194 MET A C 1
ATOM 1539 O O . MET A 1 194 ? -8.751 -2.744 23.458 1.00 71.19 194 MET A O 1
ATOM 1543 N N . GLY A 1 195 ? -7.188 -2.178 21.951 1.00 68.62 195 GLY A N 1
ATOM 1544 C CA . GLY A 1 195 ? -6.104 -2.011 22.922 1.00 68.62 195 GLY A CA 1
ATOM 1545 C C . GLY A 1 195 ? -6.350 -0.895 23.940 1.00 68.62 195 GLY A C 1
ATOM 1546 O O . GLY A 1 195 ? -5.990 -1.043 25.102 1.00 68.62 195 GLY A O 1
ATOM 1547 N N . LEU A 1 196 ? -7.002 0.203 23.542 1.00 64.62 196 LEU A N 1
ATOM 1548 C CA . LEU A 1 196 ? -7.361 1.288 24.464 1.00 64.62 196 LEU A CA 1
ATOM 1549 C C . LEU A 1 196 ? -8.422 0.857 25.485 1.00 64.62 196 LEU A C 1
ATOM 1551 O O . LEU A 1 196 ? -8.463 1.387 26.592 1.00 64.62 196 LEU A O 1
ATOM 1555 N N . PHE A 1 197 ? -9.292 -0.073 25.098 1.00 63.94 197 PHE A N 1
ATOM 1556 C CA . PHE A 1 197 ? -10.457 -0.453 25.885 1.00 63.94 197 PHE A CA 1
ATOM 1557 C C . PHE A 1 197 ? -10.339 -1.826 26.551 1.00 63.94 197 PHE A C 1
ATOM 1559 O O . PHE A 1 197 ? -11.161 -2.135 27.407 1.00 63.94 197 PHE A O 1
ATOM 1566 N N . GLY A 1 198 ? -9.317 -2.614 26.203 1.00 59.62 198 GLY A N 1
ATOM 1567 C CA . GLY A 1 198 ? -9.038 -3.917 26.806 1.00 59.62 198 GLY A CA 1
ATOM 1568 C C . GLY A 1 198 ? -10.110 -4.967 26.520 1.00 59.62 198 GLY A C 1
ATOM 1569 O O . GLY A 1 198 ? -10.368 -5.807 27.375 1.00 59.62 198 GLY A O 1
ATOM 1570 N N . VAL A 1 199 ? -10.768 -4.895 25.358 1.00 59.78 199 VAL A N 1
ATOM 1571 C CA . VAL A 1 199 ? -11.912 -5.759 25.031 1.00 59.78 199 VAL A CA 1
ATOM 1572 C C . VAL A 1 199 ? -11.644 -6.590 23.771 1.00 59.78 199 VAL A C 1
ATOM 1574 O O . VAL A 1 199 ? -11.042 -6.090 22.817 1.00 59.78 199 VAL A O 1
ATOM 1577 N N . ASP A 1 200 ? -12.075 -7.854 23.791 1.00 57.53 200 ASP A N 1
ATOM 1578 C CA . ASP A 1 200 ? -11.869 -8.874 22.752 1.00 57.53 200 ASP A CA 1
ATOM 1579 C C . ASP A 1 200 ? -12.666 -8.637 21.442 1.00 57.53 200 ASP A C 1
ATOM 1581 O O . ASP A 1 200 ? -13.379 -7.646 21.272 1.00 57.53 200 ASP A O 1
ATOM 1585 N N . GLU A 1 201 ? -12.547 -9.558 20.475 1.00 54.09 201 GLU A N 1
ATOM 1586 C CA . GLU A 1 201 ? -13.352 -9.555 19.240 1.00 54.09 201 GLU A CA 1
ATOM 1587 C C . GLU A 1 201 ? -14.783 -10.109 19.413 1.00 54.09 201 GLU A C 1
ATOM 1589 O O . GLU A 1 201 ? -15.401 -10.523 18.430 1.00 54.09 201 GLU A O 1
ATOM 1594 N N . ASN A 1 202 ? -15.371 -10.101 20.612 1.00 58.62 202 ASN A N 1
ATOM 1595 C CA . ASN A 1 202 ? -16.764 -10.503 20.776 1.00 58.62 202 ASN A CA 1
ATOM 1596 C C . ASN A 1 202 ? -17.729 -9.361 20.432 1.00 58.62 202 ASN A C 1
ATOM 1598 O O . ASN A 1 202 ? -17.423 -8.164 20.464 1.00 58.62 202 ASN A O 1
ATOM 1602 N N . ASN A 1 203 ? -18.955 -9.735 20.061 1.00 61.47 203 ASN A N 1
ATOM 1603 C CA . ASN A 1 203 ? -19.995 -8.783 19.670 1.00 61.47 203 ASN A CA 1
ATOM 1604 C C . ASN A 1 203 ? -20.248 -7.731 20.772 1.00 61.47 203 ASN A C 1
ATOM 1606 O O . ASN A 1 203 ? -20.500 -6.568 20.463 1.00 61.47 203 ASN A O 1
ATOM 1610 N N . GLN A 1 204 ? -20.093 -8.116 22.042 1.00 71.19 204 GLN A N 1
ATOM 1611 C CA . GLN A 1 204 ? -20.293 -7.254 23.205 1.00 71.19 204 GLN A CA 1
ATOM 1612 C C . GLN A 1 204 ? -19.257 -6.119 23.306 1.00 71.19 204 GLN A C 1
ATOM 1614 O O . GLN A 1 204 ? -19.617 -4.986 23.622 1.00 71.19 204 GLN A O 1
ATOM 1619 N N . ALA A 1 205 ? -18.002 -6.369 22.929 1.00 64.81 205 ALA A N 1
ATOM 1620 C CA . ALA A 1 205 ? -16.953 -5.353 22.864 1.00 64.81 205 ALA A CA 1
ATOM 1621 C C . ALA A 1 205 ? -17.280 -4.233 21.875 1.00 64.81 205 ALA A C 1
ATOM 1623 O O . ALA A 1 205 ? -17.140 -3.041 22.158 1.00 64.81 205 ALA A O 1
ATOM 1624 N N . ASN A 1 206 ? -17.783 -4.623 20.704 1.00 67.00 206 ASN A N 1
ATOM 1625 C CA . ASN A 1 206 ? -18.210 -3.681 19.678 1.00 67.00 206 ASN A CA 1
ATOM 1626 C C . ASN A 1 206 ? -19.443 -2.881 20.117 1.00 67.00 206 ASN A C 1
ATOM 1628 O O . ASN A 1 206 ? -19.580 -1.717 19.736 1.00 67.00 206 ASN A O 1
ATOM 1632 N N . VAL A 1 207 ? -20.336 -3.480 20.910 1.00 74.81 207 VAL A N 1
ATOM 1633 C CA . VAL A 1 207 ? -21.489 -2.781 21.496 1.00 74.81 207 VAL A CA 1
ATOM 1634 C C . VAL A 1 207 ? -21.025 -1.752 22.529 1.00 74.81 207 VAL A C 1
ATOM 1636 O O . VAL A 1 207 ? -21.412 -0.588 22.416 1.00 74.81 207 VAL A O 1
ATOM 1639 N N . ALA A 1 208 ? -20.126 -2.129 23.444 1.00 76.12 208 ALA A N 1
ATOM 1640 C CA . ALA A 1 208 ? -19.529 -1.220 24.424 1.00 76.12 208 ALA A CA 1
ATOM 1641 C C . ALA A 1 208 ? -18.835 -0.03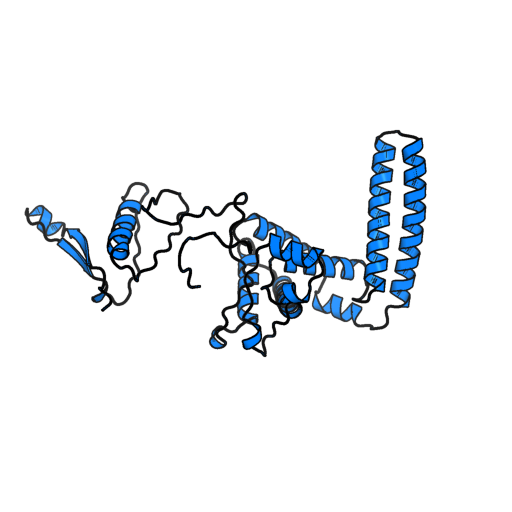0 23.751 1.00 76.12 208 ALA A C 1
ATOM 1643 O O . ALA A 1 208 ? -19.079 1.132 24.091 1.00 76.12 208 ALA A O 1
ATOM 1644 N N . LEU A 1 209 ? -18.050 -0.304 22.709 1.00 73.88 209 LEU A N 1
ATOM 1645 C CA . LEU A 1 209 ? -17.362 0.728 21.949 1.00 73.88 209 LEU A CA 1
ATOM 1646 C C . LEU A 1 209 ? -18.331 1.694 21.254 1.00 73.88 209 LEU A C 1
ATOM 1648 O O . LEU A 1 209 ? -18.150 2.910 21.314 1.00 73.88 209 LEU A O 1
ATOM 1652 N N . ARG A 1 210 ? -19.386 1.175 20.615 1.00 77.38 210 ARG A N 1
ATOM 1653 C CA . ARG A 1 210 ? -20.422 2.006 19.977 1.00 77.38 210 ARG A CA 1
ATOM 1654 C C . ARG A 1 210 ? -21.178 2.854 20.997 1.00 77.38 210 ARG A C 1
ATOM 1656 O O . ARG A 1 210 ? -21.481 4.014 20.710 1.00 77.38 210 ARG A O 1
ATOM 1663 N N . ALA A 1 211 ? -21.466 2.306 22.176 1.00 83.81 211 ALA A N 1
ATOM 1664 C CA . ALA A 1 211 ? -22.099 3.046 23.262 1.00 83.81 211 ALA A CA 1
ATOM 1665 C C . ALA A 1 211 ? -21.199 4.201 23.738 1.00 83.81 211 ALA A C 1
ATOM 1667 O O . ALA A 1 211 ? -21.667 5.334 23.875 1.00 83.81 211 ALA A O 1
ATOM 1668 N N . PHE A 1 212 ? -19.892 3.963 23.868 1.00 82.38 212 PHE A N 1
ATOM 1669 C CA . PHE A 1 212 ? -18.924 5.007 24.206 1.00 82.38 212 PHE A CA 1
ATOM 1670 C C . PHE A 1 212 ? -18.757 6.062 23.102 1.00 82.38 212 PHE A C 1
ATOM 1672 O O . PHE A 1 212 ? -18.743 7.258 23.391 1.00 82.38 212 PHE A O 1
ATOM 1679 N N . GLU A 1 213 ? -18.706 5.672 21.825 1.00 81.25 213 GLU A N 1
ATOM 1680 C CA . GLU A 1 213 ? -18.691 6.626 20.704 1.00 81.25 213 GLU A CA 1
ATOM 1681 C C . GLU A 1 213 ? -19.948 7.517 20.690 1.00 81.25 213 GLU A C 1
ATOM 1683 O O . GLU A 1 213 ? -19.856 8.723 20.432 1.00 81.25 213 GLU A O 1
ATOM 1688 N N . SER A 1 214 ? -21.117 6.950 21.009 1.00 83.94 214 SER A N 1
ATOM 1689 C CA . SER A 1 214 ? -22.376 7.691 21.162 1.00 83.94 214 SER A CA 1
ATOM 1690 C C . SER A 1 214 ? -22.320 8.693 22.322 1.00 83.94 214 SER A C 1
ATOM 1692 O O . SER A 1 214 ? -22.712 9.856 22.164 1.00 83.94 214 SER A O 1
ATOM 1694 N N . PHE A 1 215 ? -21.753 8.285 23.462 1.00 88.19 215 PHE A N 1
ATOM 1695 C CA . PHE A 1 215 ? -21.486 9.173 24.593 1.00 88.19 215 PHE A CA 1
ATOM 1696 C C . PHE A 1 215 ? -20.561 10.331 24.197 1.00 88.19 215 PHE A C 1
ATOM 1698 O O . PHE A 1 215 ? -20.920 11.493 24.383 1.00 88.19 215 PHE A O 1
ATOM 1705 N N . MET A 1 216 ? -19.422 10.051 23.558 1.00 86.81 216 MET A N 1
ATOM 1706 C CA . MET A 1 216 ? -18.477 11.087 23.122 1.00 86.81 216 MET A CA 1
ATOM 1707 C C . MET A 1 216 ? -19.102 12.067 22.121 1.00 86.81 216 MET A C 1
ATOM 1709 O O . MET A 1 216 ? -18.852 13.274 22.189 1.00 86.81 216 MET A O 1
ATOM 1713 N N . ARG A 1 217 ? -19.945 11.576 21.204 1.00 87.50 217 ARG A N 1
ATOM 1714 C CA . ARG A 1 217 ? -20.690 12.416 20.254 1.00 87.50 217 ARG A CA 1
ATOM 1715 C C . ARG A 1 217 ? -21.676 13.340 20.971 1.00 87.50 217 ARG A C 1
ATOM 1717 O O . ARG A 1 217 ? -21.714 14.530 20.661 1.00 87.50 217 ARG A O 1
ATOM 1724 N N . SER A 1 218 ? -22.422 12.806 21.936 1.00 85.94 218 SER A N 1
ATOM 1725 C CA . SER A 1 218 ? -23.377 13.570 22.749 1.00 85.94 218 SER A CA 1
ATOM 1726 C C . SER A 1 218 ? -22.663 14.640 23.577 1.00 85.94 218 SER A C 1
ATOM 1728 O O . SER A 1 218 ? -23.094 15.789 23.600 1.00 85.94 218 SER A O 1
ATOM 1730 N N . THR A 1 219 ? -21.502 14.314 24.154 1.00 87.25 219 THR A N 1
ATOM 1731 C CA . THR A 1 219 ? -20.685 15.259 24.931 1.00 87.25 219 THR A CA 1
ATOM 1732 C C . THR A 1 219 ? -20.165 16.404 24.064 1.00 87.25 219 THR A C 1
ATOM 1734 O O . THR A 1 219 ? -20.254 17.564 24.459 1.00 87.25 219 THR A O 1
ATOM 1737 N N . ARG A 1 220 ? -19.690 16.124 22.841 1.00 88.38 220 ARG A N 1
ATOM 1738 C CA . ARG A 1 220 ? -19.305 17.185 21.890 1.00 88.38 220 ARG A CA 1
ATOM 1739 C C . ARG A 1 220 ? -20.487 18.082 21.514 1.00 88.38 220 ARG A C 1
ATOM 1741 O O . ARG A 1 220 ? -20.301 19.288 21.366 1.00 88.38 220 ARG A O 1
ATOM 1748 N N . ALA A 1 221 ? -21.679 17.510 21.335 1.00 86.94 221 ALA A N 1
ATOM 1749 C CA . ALA A 1 221 ? -22.885 18.278 21.035 1.00 86.94 221 ALA A CA 1
ATOM 1750 C C . ALA A 1 221 ? -23.279 19.196 22.203 1.00 86.94 221 ALA A C 1
ATOM 1752 O O . ALA A 1 221 ? -23.574 20.364 21.969 1.00 86.94 221 ALA A O 1
ATOM 1753 N N . PHE A 1 222 ? -23.193 18.703 23.441 1.00 87.38 222 PHE A N 1
ATOM 1754 C CA . PHE A 1 222 ? -23.426 19.493 24.651 1.00 87.38 222 PHE A CA 1
ATOM 1755 C C . PHE A 1 222 ? -22.438 20.657 24.798 1.00 87.38 222 PHE A C 1
ATOM 1757 O O . PHE A 1 222 ? -22.855 21.791 25.022 1.00 87.38 222 PHE A O 1
ATOM 1764 N N . VAL A 1 223 ? -21.135 20.417 24.592 1.00 87.94 223 VAL A N 1
ATOM 1765 C CA . VAL A 1 223 ? -20.120 21.488 24.626 1.00 87.94 223 VAL A CA 1
ATOM 1766 C C . VAL A 1 223 ? -20.447 22.582 23.603 1.00 87.94 223 VAL A C 1
ATOM 1768 O O . VAL A 1 223 ? -20.475 23.757 23.957 1.00 87.94 223 VAL A O 1
ATOM 1771 N N . LYS A 1 224 ? -20.804 22.206 22.367 1.00 88.12 224 LYS A N 1
ATOM 1772 C CA . LYS A 1 224 ? -21.219 23.168 21.331 1.00 88.12 224 LYS A CA 1
ATOM 1773 C C . LYS A 1 224 ? -22.520 23.904 21.666 1.00 88.12 224 LYS A C 1
ATOM 1775 O O . LYS A 1 224 ? -22.659 25.073 21.320 1.00 88.12 224 LYS A O 1
ATOM 1780 N N . ALA A 1 225 ? -23.491 23.243 22.296 1.00 85.31 225 ALA A N 1
ATOM 1781 C CA . ALA A 1 225 ? -24.737 23.883 22.726 1.00 85.31 225 ALA A CA 1
ATOM 1782 C C . ALA A 1 225 ? -24.471 24.940 23.810 1.00 85.31 225 ALA A C 1
ATOM 1784 O O . ALA A 1 225 ? -24.998 26.052 23.734 1.00 85.31 225 ALA A O 1
ATOM 1785 N N . LYS A 1 226 ? -23.563 24.630 24.745 1.00 84.62 226 LYS A N 1
ATOM 1786 C CA . LYS A 1 226 ? -23.107 25.549 25.790 1.00 84.62 226 LYS A CA 1
ATOM 1787 C C . LYS A 1 226 ? -22.383 26.770 25.215 1.00 84.62 226 LYS A C 1
ATOM 1789 O O . LYS A 1 226 ? -22.638 27.885 25.660 1.00 84.62 226 LYS A O 1
ATOM 1794 N N . GLU A 1 227 ? -21.539 26.577 24.199 1.00 87.12 227 GLU A N 1
ATOM 1795 C CA . GLU A 1 227 ? -20.871 27.664 23.457 1.00 87.12 227 GLU A CA 1
ATOM 1796 C C . GLU A 1 227 ? -21.860 28.577 22.713 1.00 87.12 227 GLU A C 1
ATOM 1798 O O . GLU A 1 227 ? -21.609 29.766 22.552 1.00 87.12 227 GLU A O 1
ATOM 1803 N N . ARG A 1 228 ? -23.003 28.040 22.271 1.00 86.19 228 ARG A N 1
ATOM 1804 C CA . ARG A 1 228 ? -24.059 28.797 21.576 1.00 86.19 228 ARG A CA 1
ATOM 1805 C C . ARG A 1 228 ? -25.032 29.513 22.518 1.00 86.19 228 ARG A C 1
ATOM 1807 O O . ARG A 1 228 ? -25.939 30.179 22.033 1.00 86.19 228 ARG A O 1
ATOM 1814 N N . HIS A 1 229 ? -24.872 29.369 23.837 1.00 80.38 229 HIS A N 1
ATOM 1815 C CA . HIS A 1 229 ? -25.731 29.967 24.869 1.00 80.38 229 HIS A CA 1
ATOM 1816 C C . HIS A 1 229 ? -27.242 29.683 24.715 1.00 80.38 229 HIS A C 1
ATOM 1818 O O . HIS A 1 229 ? -28.077 30.428 25.227 1.00 80.38 229 HIS A O 1
ATOM 1824 N N . SER A 1 230 ? -27.610 28.586 24.049 1.00 78.50 230 SER A N 1
ATOM 1825 C CA . SER A 1 230 ? -29.007 28.161 23.902 1.00 78.50 230 SER A CA 1
ATOM 1826 C C . SER A 1 230 ? -29.415 27.309 25.107 1.00 78.50 230 SER A C 1
ATOM 1828 O O . SER A 1 230 ? -28.935 26.186 25.260 1.00 78.50 230 SER A O 1
ATOM 1830 N N . LYS A 1 231 ? -30.276 27.836 25.993 1.00 75.19 231 LYS A N 1
ATOM 1831 C CA . LYS A 1 231 ? -30.713 27.129 27.218 1.00 75.19 231 LYS A CA 1
ATOM 1832 C C . LYS A 1 231 ? -31.442 25.817 26.914 1.00 75.19 231 LYS A C 1
ATOM 1834 O O . LYS A 1 231 ? -31.117 24.797 27.510 1.00 75.19 231 LYS A O 1
ATOM 1839 N N . GLU A 1 232 ? -32.371 25.845 25.962 1.00 75.25 232 GLU A N 1
ATOM 1840 C CA . GLU A 1 232 ? -33.191 24.687 25.587 1.00 75.25 232 GLU A CA 1
ATOM 1841 C C . GLU A 1 232 ? -32.347 23.572 24.942 1.00 75.25 232 GLU A C 1
ATOM 1843 O O . GLU A 1 232 ? -32.479 22.397 25.290 1.00 75.25 232 GLU A O 1
ATOM 1848 N N . ASP A 1 233 ? -31.395 23.932 24.073 1.00 76.56 233 ASP A N 1
ATOM 1849 C CA . ASP A 1 233 ? -30.468 22.955 23.489 1.00 76.56 233 ASP A CA 1
ATOM 1850 C C . ASP A 1 233 ? -29.499 22.385 24.529 1.00 76.56 233 ASP A C 1
ATOM 1852 O O . ASP A 1 233 ? -29.105 21.220 24.434 1.00 76.56 233 ASP A O 1
ATOM 1856 N N . THR A 1 234 ? -29.110 23.185 25.525 1.00 80.38 234 THR A N 1
ATOM 1857 C CA . THR A 1 234 ? -28.189 22.756 26.585 1.00 80.38 234 THR A CA 1
ATOM 1858 C C . THR A 1 234 ? -28.834 21.692 27.473 1.00 80.38 234 THR A C 1
ATOM 1860 O O . THR A 1 234 ? -28.242 20.632 27.640 1.00 80.38 234 THR A O 1
ATOM 1863 N N . GLU A 1 235 ? -30.065 21.896 27.956 1.00 84.81 235 GLU A N 1
ATOM 1864 C CA . GLU A 1 235 ? -30.774 20.892 28.774 1.00 84.81 235 GLU A CA 1
ATOM 1865 C C . GLU A 1 235 ? -31.030 19.591 28.000 1.00 84.81 235 GLU A C 1
ATOM 1867 O O . GLU A 1 235 ? -30.806 18.488 28.507 1.00 84.81 235 GLU A O 1
ATOM 1872 N N . LYS A 1 236 ? -31.444 19.701 26.733 1.00 87.06 236 LYS A N 1
ATOM 1873 C CA . LYS A 1 236 ? -31.699 18.535 25.880 1.00 87.06 236 LYS A CA 1
ATOM 1874 C C . LYS A 1 236 ? -30.428 17.730 25.608 1.00 87.06 236 LYS A C 1
ATOM 1876 O O . LYS A 1 236 ? -30.449 16.497 25.638 1.00 87.06 236 LYS A O 1
ATOM 1881 N N . THR A 1 237 ? -29.317 18.410 25.326 1.00 86.44 237 THR A N 1
ATOM 1882 C CA . THR A 1 237 ? -28.028 17.743 25.096 1.00 86.44 237 THR A CA 1
ATOM 1883 C C . THR A 1 237 ? -27.425 17.195 26.390 1.00 86.44 237 THR A C 1
ATOM 1885 O O . THR A 1 237 ? -26.812 16.133 26.345 1.00 86.44 237 THR A O 1
ATOM 1888 N N . GLU A 1 238 ? -27.664 17.821 27.543 1.00 88.62 238 GLU A N 1
ATOM 1889 C CA . GLU A 1 238 ? -27.243 17.321 28.858 1.00 88.62 238 GLU A CA 1
ATOM 1890 C C . GLU A 1 238 ? -27.937 16.003 29.226 1.00 88.62 238 GLU A C 1
ATOM 1892 O O . GLU A 1 238 ? -27.275 15.031 29.596 1.00 88.62 238 GLU A O 1
ATOM 1897 N N . GLN A 1 239 ? -29.258 15.917 29.031 1.00 88.75 239 GLN A N 1
ATOM 1898 C CA . GLN A 1 239 ? -30.003 14.668 29.232 1.00 88.75 239 GLN A CA 1
ATOM 1899 C C . GLN A 1 239 ? -29.530 13.558 28.284 1.00 88.75 239 GLN A C 1
ATOM 1901 O O . GLN A 1 239 ? -29.381 12.402 28.691 1.00 88.75 239 GLN A O 1
ATOM 1906 N N . ALA A 1 240 ? -29.244 13.900 27.022 1.00 88.06 240 ALA A N 1
ATOM 1907 C CA . ALA A 1 240 ? -28.692 12.952 26.056 1.00 88.06 240 ALA A CA 1
ATOM 1908 C C . ALA A 1 240 ? -27.302 12.442 26.480 1.00 88.06 240 ALA A C 1
ATOM 1910 O O . ALA A 1 240 ? -27.029 11.247 26.360 1.00 88.06 240 ALA A O 1
ATOM 1911 N N . VAL A 1 241 ? -26.447 13.318 27.022 1.00 91.25 241 VAL A N 1
ATOM 1912 C CA . VAL A 1 241 ? -25.139 12.950 27.584 1.00 91.25 241 VAL A CA 1
ATOM 1913 C C . VAL A 1 241 ? -25.295 12.004 28.769 1.00 91.25 241 VAL A C 1
ATOM 1915 O O . VAL A 1 241 ? -24.620 10.976 28.795 1.00 91.25 241 VAL A O 1
ATOM 1918 N N . ALA A 1 242 ? -26.186 12.305 29.718 1.00 90.62 242 ALA A N 1
ATOM 1919 C CA . ALA A 1 242 ? -26.415 11.464 30.893 1.00 90.62 242 ALA A CA 1
ATOM 1920 C C . ALA A 1 242 ? -26.866 10.049 30.497 1.00 90.62 242 ALA A C 1
ATOM 1922 O O . ALA A 1 242 ? -26.251 9.064 30.909 1.00 90.62 242 ALA A O 1
ATOM 1923 N N . LYS A 1 243 ? -27.860 9.946 29.606 1.00 92.25 243 LYS A N 1
ATOM 1924 C CA . LYS A 1 243 ? -28.360 8.659 29.104 1.00 92.25 243 LYS A CA 1
ATOM 1925 C C . LYS A 1 243 ? -27.293 7.876 28.336 1.00 92.25 243 LYS A C 1
ATOM 1927 O O . LYS A 1 243 ? -27.141 6.669 28.529 1.00 92.25 243 LYS A O 1
ATOM 1932 N N . ALA A 1 244 ? -26.546 8.548 27.458 1.00 90.12 244 ALA A N 1
ATOM 1933 C CA . ALA A 1 244 ? -25.484 7.905 26.689 1.00 90.12 244 ALA A CA 1
ATOM 1934 C C . ALA A 1 244 ? -24.328 7.441 27.590 1.00 90.12 244 ALA A C 1
ATOM 1936 O O . ALA A 1 244 ? -23.761 6.379 27.347 1.00 90.12 244 ALA A O 1
ATOM 1937 N N . ARG A 1 245 ? -24.011 8.198 28.651 1.00 90.94 245 ARG A N 1
ATOM 1938 C CA . ARG A 1 245 ? -23.003 7.830 29.653 1.00 90.94 245 ARG A CA 1
ATOM 1939 C C . ARG A 1 245 ? -23.396 6.565 30.403 1.00 90.94 245 ARG A C 1
ATOM 1941 O O . ARG A 1 245 ? -22.575 5.665 30.524 1.00 90.94 245 ARG A O 1
ATOM 1948 N N . GLU A 1 246 ? -24.631 6.498 30.890 1.00 92.62 246 GLU A N 1
ATOM 1949 C CA . GLU A 1 246 ? -25.136 5.334 31.622 1.00 92.62 246 GLU A CA 1
ATOM 1950 C C . GLU A 1 246 ? -25.140 4.080 30.741 1.00 92.62 246 GLU A C 1
ATOM 1952 O O . GLU A 1 246 ? -24.614 3.044 31.140 1.00 92.62 246 GLU A O 1
ATOM 1957 N N . THR A 1 247 ? -25.612 4.214 29.497 1.00 89.94 247 THR A N 1
ATOM 1958 C CA . THR A 1 247 ? -25.568 3.125 28.508 1.00 89.94 247 THR A CA 1
ATOM 1959 C C . THR A 1 247 ? -24.128 2.663 28.256 1.00 89.94 247 THR A C 1
ATOM 1961 O O . THR A 1 247 ? -23.856 1.469 28.231 1.00 89.94 247 THR A O 1
ATOM 1964 N N . ALA A 1 248 ? -23.178 3.593 28.100 1.00 85.75 248 ALA A N 1
ATOM 1965 C CA . ALA A 1 248 ? -21.775 3.244 27.888 1.00 85.75 248 ALA A CA 1
ATOM 1966 C C . ALA A 1 248 ? -21.174 2.490 29.083 1.00 85.75 248 ALA A C 1
ATOM 1968 O O . ALA A 1 248 ? -20.481 1.503 28.869 1.00 85.75 248 ALA A O 1
ATOM 1969 N N . ILE A 1 249 ? -21.458 2.918 30.319 1.00 87.56 249 ILE A N 1
ATOM 1970 C CA . ILE A 1 249 ? -20.981 2.239 31.535 1.00 87.56 249 ILE A CA 1
ATOM 1971 C C . ILE A 1 249 ? -21.507 0.801 31.587 1.00 87.56 249 ILE A C 1
ATOM 1973 O O . ILE A 1 249 ? -20.711 -0.121 31.742 1.00 87.56 249 ILE A O 1
ATOM 1977 N N . GLN A 1 250 ? -22.815 0.611 31.397 1.00 88.50 250 GLN A N 1
ATOM 1978 C CA . GLN A 1 250 ? -23.450 -0.710 31.448 1.00 88.50 250 GLN A CA 1
ATOM 1979 C C . GLN A 1 250 ? -22.874 -1.663 30.398 1.00 88.50 250 GLN A C 1
ATOM 1981 O O . GLN A 1 250 ? -22.523 -2.800 30.707 1.00 88.50 250 GLN A O 1
ATOM 1986 N N . GLU A 1 251 ? -22.732 -1.199 29.155 1.00 83.19 251 GLU A N 1
ATOM 1987 C CA . GLU A 1 251 ? -22.205 -2.040 28.080 1.00 83.19 251 GLU A CA 1
ATOM 1988 C C . GLU A 1 251 ? -20.715 -2.364 28.278 1.00 83.19 251 GLU A C 1
ATOM 1990 O O . GLU A 1 251 ? -20.295 -3.470 27.935 1.00 83.19 251 GLU A O 1
ATOM 1995 N N . TYR A 1 252 ? -19.924 -1.453 28.868 1.00 79.62 252 TYR A N 1
ATOM 1996 C CA . TYR A 1 252 ? -18.527 -1.715 29.248 1.00 79.62 252 TYR A CA 1
ATOM 1997 C C . TYR A 1 252 ? -18.399 -2.723 30.385 1.00 79.62 252 TYR A C 1
ATOM 1999 O O . TYR A 1 252 ? -17.566 -3.621 30.313 1.00 79.62 252 TYR A O 1
ATOM 2007 N N . GLU A 1 253 ? -19.211 -2.587 31.429 1.00 83.31 253 GLU A N 1
ATOM 2008 C CA . GLU A 1 253 ? -19.237 -3.524 32.553 1.00 83.31 253 GLU A CA 1
ATOM 2009 C C . GLU A 1 253 ? -19.640 -4.926 32.084 1.00 83.31 253 GLU A C 1
ATOM 2011 O O . GLU A 1 253 ? -19.009 -5.929 32.433 1.00 83.31 253 GLU A O 1
ATOM 2016 N N . LYS A 1 254 ? -20.638 -4.995 31.200 1.00 80.06 254 LYS A N 1
ATOM 2017 C CA . LYS A 1 254 ? -21.041 -6.235 30.544 1.00 80.06 254 LYS A CA 1
ATOM 2018 C C . LYS A 1 254 ? -19.926 -6.808 29.672 1.00 80.06 254 LYS A C 1
ATOM 2020 O O . LYS A 1 254 ? -19.665 -8.002 29.727 1.00 80.06 254 LYS A O 1
ATOM 2025 N N . ALA A 1 255 ? -19.230 -5.970 28.907 1.00 73.19 255 ALA A N 1
ATOM 2026 C CA . ALA A 1 255 ? -18.101 -6.422 28.108 1.00 73.19 255 ALA A CA 1
ATOM 2027 C C . ALA A 1 255 ? -16.990 -7.015 28.982 1.00 73.19 255 ALA A C 1
ATOM 2029 O O . ALA A 1 255 ? -16.577 -8.133 28.720 1.00 73.19 255 ALA A O 1
ATOM 2030 N N . LEU A 1 256 ? -16.587 -6.332 30.059 1.00 71.19 256 LEU A N 1
ATOM 2031 C CA . LEU A 1 256 ? -15.559 -6.806 30.995 1.00 71.19 256 LEU A CA 1
ATOM 2032 C C . LEU A 1 256 ? -15.933 -8.118 31.699 1.00 71.19 256 LEU A C 1
ATOM 2034 O O . LEU A 1 256 ? -15.061 -8.943 31.955 1.00 71.19 256 LEU A O 1
ATOM 2038 N N . SER A 1 257 ? -17.211 -8.306 32.029 1.00 72.94 257 SER A N 1
ATOM 2039 C CA . SER A 1 257 ? -17.701 -9.523 32.691 1.00 72.94 257 SER A CA 1
ATOM 2040 C C . SER A 1 257 ? -17.919 -10.698 31.729 1.00 72.94 257 SER A C 1
ATOM 2042 O O . SER A 1 257 ? -17.846 -11.854 32.149 1.00 72.94 257 SER A O 1
ATOM 2044 N N . GLU A 1 258 ? -18.163 -10.423 30.445 1.00 67.50 258 GLU A N 1
ATOM 2045 C CA . GLU A 1 258 ? -18.300 -11.429 29.386 1.00 67.50 258 GLU A CA 1
ATOM 2046 C C . GLU A 1 258 ? -16.977 -11.769 28.682 1.00 67.50 258 GLU A C 1
ATOM 2048 O O . GLU A 1 258 ? -16.939 -12.764 27.953 1.00 67.50 258 GLU A O 1
ATOM 2053 N N . THR A 1 259 ? -15.902 -11.007 28.920 1.00 60.38 259 THR A N 1
ATOM 2054 C CA . THR A 1 259 ? -14.540 -11.319 28.464 1.00 60.38 259 THR A CA 1
ATOM 2055 C C . THR A 1 259 ? -14.124 -12.689 29.007 1.00 60.38 259 THR A C 1
ATOM 2057 O O . THR A 1 259 ? -13.775 -12.848 30.176 1.00 60.38 259 THR A O 1
ATOM 2060 N N . ARG A 1 260 ? -14.232 -13.719 28.166 1.00 53.28 260 ARG A N 1
ATOM 2061 C CA . ARG A 1 260 ? -14.121 -15.131 28.572 1.00 53.28 260 ARG A CA 1
ATOM 2062 C C . ARG A 1 260 ? -12.806 -15.789 28.175 1.00 53.28 260 ARG A C 1
ATOM 2064 O O . ARG A 1 260 ? -12.536 -16.891 28.644 1.00 53.28 260 ARG A O 1
ATOM 2071 N N . THR A 1 261 ? -12.030 -15.179 27.286 1.00 56.91 261 THR A N 1
ATOM 2072 C CA . THR A 1 261 ? -10.999 -15.908 26.539 1.00 56.91 261 THR A CA 1
ATOM 2073 C C . THR A 1 261 ? -9.592 -15.794 27.112 1.00 56.91 261 THR A C 1
ATOM 2075 O O . THR A 1 261 ? -8.819 -16.733 26.940 1.00 56.91 261 THR A O 1
ATOM 2078 N N . GLY A 1 262 ? -9.238 -14.707 27.808 1.00 56.78 262 GLY A N 1
ATOM 2079 C CA . GLY A 1 262 ? -7.876 -14.506 28.330 1.00 56.78 262 GLY A CA 1
ATOM 2080 C C . GLY A 1 262 ? -6.832 -14.214 27.240 1.00 56.78 262 GLY A C 1
ATOM 2081 O O . GLY A 1 262 ? -5.669 -13.954 27.543 1.00 56.78 262 GLY A O 1
ATOM 2082 N N . SER A 1 263 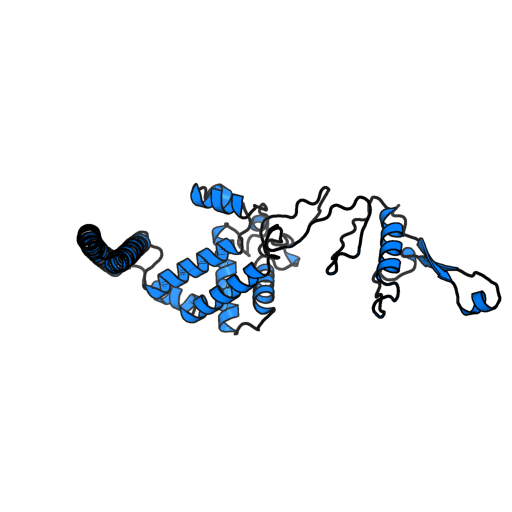? -7.238 -14.226 25.967 1.00 56.59 263 SER A N 1
ATOM 2083 C CA . SER A 1 263 ? -6.416 -13.922 24.793 1.00 56.59 263 SER A CA 1
ATOM 2084 C C . SER A 1 263 ? -6.287 -12.419 24.528 1.00 56.59 263 SER A C 1
ATOM 2086 O O . SER A 1 263 ? -5.606 -12.010 23.595 1.00 56.59 263 SER A O 1
ATOM 2088 N N . GLU A 1 264 ? -6.932 -11.566 25.326 1.00 59.41 264 GLU A N 1
ATOM 2089 C CA . GLU A 1 264 ? -6.904 -10.107 25.160 1.00 59.41 264 GLU A CA 1
ATOM 2090 C C . GLU A 1 264 ? -5.502 -9.565 25.445 1.00 59.41 264 GLU A C 1
ATOM 2092 O O . GLU A 1 264 ? -4.995 -8.695 24.735 1.00 59.41 264 GLU A O 1
ATOM 2097 N N . MET A 1 265 ? -4.835 -10.152 26.442 1.00 53.34 265 MET A N 1
ATOM 2098 C CA . MET A 1 265 ? -3.432 -9.883 26.728 1.00 53.34 265 MET A CA 1
ATOM 2099 C C . MET A 1 265 ? -2.527 -10.417 25.611 1.00 53.34 265 MET A C 1
ATOM 2101 O O . MET A 1 265 ? -1.574 -9.739 25.243 1.00 53.34 265 MET A O 1
ATOM 2105 N N . GLU A 1 266 ? -2.843 -11.570 25.013 1.00 59.47 266 GLU A N 1
ATOM 2106 C CA . GLU A 1 266 ? -2.100 -12.111 23.864 1.00 59.47 266 GLU A CA 1
ATOM 2107 C C . GLU A 1 266 ? -2.242 -11.240 22.607 1.00 59.47 266 GLU A C 1
ATOM 2109 O O . GLU A 1 266 ? -1.260 -11.038 21.896 1.00 59.47 266 GLU A O 1
ATOM 2114 N N . GLU A 1 267 ? -3.420 -10.663 22.340 1.00 60.53 267 GLU A N 1
ATOM 2115 C CA . GLU A 1 267 ? -3.594 -9.699 21.247 1.00 60.53 267 GLU A CA 1
ATOM 2116 C C . GLU A 1 267 ? -2.818 -8.402 21.501 1.00 60.53 267 GLU A C 1
ATOM 2118 O O . GLU A 1 267 ? -2.156 -7.901 20.591 1.00 60.53 267 GLU A O 1
ATOM 2123 N N . ILE A 1 268 ? -2.845 -7.872 22.728 1.00 57.59 268 ILE A N 1
ATOM 2124 C CA . ILE A 1 268 ? -2.029 -6.706 23.101 1.00 57.59 268 ILE A CA 1
ATOM 2125 C C . ILE A 1 268 ? -0.539 -7.027 22.925 1.00 57.59 268 ILE A C 1
ATOM 2127 O O . ILE A 1 268 ? 0.183 -6.231 22.330 1.00 57.59 268 ILE A O 1
ATOM 2131 N N . LEU A 1 269 ? -0.090 -8.214 23.347 1.00 57.91 269 LEU A N 1
ATOM 2132 C CA . LEU A 1 269 ? 1.286 -8.684 23.159 1.00 57.91 269 LEU A CA 1
ATOM 2133 C C . LEU A 1 269 ? 1.646 -8.849 21.674 1.00 57.91 269 LEU A C 1
ATOM 2135 O O . LEU A 1 269 ? 2.758 -8.512 21.273 1.00 57.91 269 LEU A O 1
ATOM 2139 N N . LYS A 1 270 ? 0.713 -9.317 20.835 1.00 66.69 270 LYS A N 1
ATOM 2140 C CA . LYS A 1 270 ? 0.914 -9.492 19.387 1.00 66.69 270 LYS A CA 1
ATOM 2141 C C . LYS A 1 270 ? 1.140 -8.161 18.659 1.00 66.69 270 LYS A C 1
ATOM 2143 O O . LYS A 1 270 ? 1.888 -8.131 17.681 1.00 66.69 270 LYS A O 1
ATOM 2148 N N . TYR A 1 271 ? 0.513 -7.073 19.116 1.00 62.66 271 TYR A N 1
ATOM 2149 C CA . TYR A 1 271 ? 0.641 -5.735 18.514 1.00 62.66 271 TYR A CA 1
ATOM 2150 C C . TYR A 1 271 ? 1.460 -4.743 19.362 1.00 62.66 271 TYR A C 1
ATOM 2152 O O . TYR A 1 271 ? 1.507 -3.555 19.033 1.00 62.66 271 TYR A O 1
ATOM 2160 N N . ASP A 1 272 ? 2.158 -5.251 20.384 1.00 65.06 272 ASP A N 1
ATOM 2161 C CA . ASP A 1 272 ? 3.109 -4.571 21.274 1.00 65.06 272 ASP A CA 1
ATOM 2162 C C . ASP A 1 272 ? 2.500 -3.450 22.140 1.00 65.06 272 ASP A C 1
ATOM 2164 O O . ASP A 1 272 ? 2.369 -3.598 23.354 1.00 65.06 272 ASP A O 1
ATOM 2168 N N . SER A 1 273 ? 2.101 -2.321 21.541 1.00 71.50 273 SER A N 1
ATOM 2169 C CA . SER A 1 273 ? 1.527 -1.193 22.283 1.00 71.50 273 SER A CA 1
ATOM 2170 C C . SER A 1 273 ? 0.602 -0.301 21.449 1.00 71.50 273 SER A C 1
ATOM 2172 O O . SER A 1 273 ? 0.700 -0.195 20.222 1.00 71.50 273 SER A O 1
ATOM 2174 N N . VAL A 1 274 ? -0.273 0.431 22.146 1.00 75.56 274 VAL A N 1
ATOM 2175 C CA . VAL A 1 274 ? -1.139 1.463 21.550 1.00 75.56 274 VAL A CA 1
ATOM 2176 C C . VAL A 1 274 ? -0.310 2.560 20.865 1.00 75.56 274 VAL A C 1
ATOM 2178 O O . VAL A 1 274 ? -0.712 3.075 19.822 1.00 75.56 274 VAL A O 1
ATOM 2181 N N . ASP A 1 275 ? 0.860 2.908 21.402 1.00 79.31 275 ASP A N 1
ATOM 2182 C CA . ASP A 1 275 ? 1.713 3.955 20.833 1.00 79.31 275 ASP A CA 1
ATOM 2183 C C . ASP A 1 275 ? 2.427 3.494 19.555 1.00 79.31 275 ASP A C 1
ATOM 2185 O O . ASP A 1 275 ? 2.527 4.264 18.593 1.00 79.31 275 ASP A O 1
ATOM 2189 N N . THR A 1 276 ? 2.826 2.219 19.485 1.00 85.12 276 THR A N 1
ATOM 2190 C CA . THR A 1 276 ? 3.333 1.592 18.255 1.00 85.12 276 THR A CA 1
ATOM 2191 C C . THR A 1 276 ? 2.285 1.678 17.143 1.00 85.12 276 THR A C 1
ATOM 2193 O O . THR A 1 276 ? 2.583 2.157 16.045 1.00 85.12 276 THR A O 1
ATOM 2196 N N . LEU A 1 277 ? 1.034 1.311 17.437 1.00 87.00 277 LEU A N 1
ATOM 2197 C CA . LEU A 1 277 ? -0.069 1.382 16.478 1.00 87.00 277 LEU A CA 1
ATOM 2198 C C . LEU A 1 277 ? -0.409 2.824 16.053 1.00 87.00 277 LEU A C 1
ATOM 2200 O O . LEU A 1 277 ? -0.614 3.070 14.864 1.00 87.00 277 LEU A O 1
ATOM 2204 N N . LYS A 1 278 ? -0.410 3.798 16.978 1.00 86.56 278 LYS A N 1
ATOM 2205 C CA . LYS A 1 278 ? -0.602 5.226 16.646 1.00 86.56 278 LYS A CA 1
ATOM 2206 C C . LYS A 1 278 ? 0.497 5.726 15.711 1.00 86.56 278 LYS A C 1
ATOM 2208 O O . LYS A 1 278 ? 0.218 6.422 14.739 1.00 86.56 278 LYS A O 1
ATOM 2213 N N . SER A 1 279 ? 1.748 5.354 15.984 1.00 89.69 279 SER A N 1
ATOM 2214 C CA . SER A 1 279 ? 2.885 5.739 15.148 1.00 89.69 279 SER A CA 1
ATOM 2215 C C . SER A 1 279 ? 2.805 5.132 13.743 1.00 89.69 279 SER A C 1
ATOM 2217 O O . SER A 1 279 ? 3.172 5.793 12.769 1.00 89.69 279 SER A O 1
ATOM 2219 N N . LEU A 1 280 ? 2.312 3.896 13.615 1.00 92.25 280 LEU A N 1
ATOM 2220 C CA . LEU A 1 280 ? 2.057 3.269 12.316 1.00 92.25 280 LEU A CA 1
ATOM 2221 C C . LEU A 1 280 ? 0.910 3.952 11.564 1.00 92.25 280 LEU A C 1
ATOM 2223 O O . LEU A 1 280 ? 1.046 4.172 10.363 1.00 92.25 280 LEU A O 1
ATOM 2227 N N . LEU A 1 281 ? -0.165 4.345 12.255 1.00 92.06 281 LEU A N 1
ATOM 2228 C CA . LEU A 1 281 ? -1.286 5.068 11.649 1.00 92.06 281 LEU A CA 1
ATOM 2229 C C . LEU A 1 281 ? -0.838 6.404 11.038 1.00 92.06 281 LEU A C 1
ATOM 2231 O O . LEU A 1 281 ? -1.104 6.651 9.868 1.00 92.06 281 LEU A O 1
ATOM 2235 N N . ILE A 1 282 ? -0.064 7.207 11.777 1.00 90.69 282 ILE A N 1
ATOM 2236 C CA . ILE A 1 282 ? 0.483 8.484 11.278 1.00 90.69 282 ILE A CA 1
ATOM 2237 C C . ILE A 1 282 ? 1.346 8.264 10.026 1.00 90.69 282 ILE A C 1
ATOM 2239 O O . ILE A 1 282 ? 1.300 9.036 9.069 1.00 90.69 282 ILE A O 1
ATOM 2243 N N . ARG A 1 283 ? 2.159 7.201 10.003 1.00 91.06 283 ARG A N 1
ATOM 2244 C CA . ARG A 1 283 ? 2.967 6.882 8.817 1.00 91.06 283 ARG A CA 1
ATOM 2245 C C . ARG A 1 283 ? 2.111 6.461 7.629 1.00 91.06 283 ARG A C 1
ATOM 2247 O O . ARG A 1 283 ? 2.412 6.870 6.513 1.00 91.06 283 ARG A O 1
ATOM 2254 N N . LEU A 1 284 ? 1.061 5.683 7.868 1.00 92.31 284 LEU A N 1
ATOM 2255 C CA . LEU A 1 284 ? 0.126 5.275 6.827 1.00 92.31 284 LEU A CA 1
ATOM 2256 C C . LEU A 1 284 ? -0.597 6.482 6.218 1.00 92.31 284 LEU A C 1
ATOM 2258 O O . LEU A 1 284 ? -0.704 6.566 4.999 1.00 92.31 284 LEU A O 1
ATOM 2262 N N . GLU A 1 285 ? -1.027 7.439 7.042 1.00 90.06 285 GLU A N 1
ATOM 2263 C CA . GLU A 1 285 ? -1.617 8.702 6.582 1.00 90.06 285 GLU A CA 1
ATOM 2264 C C . GLU A 1 285 ? -0.648 9.475 5.676 1.00 90.06 285 GLU A C 1
ATOM 2266 O O . GLU A 1 285 ? -1.038 9.902 4.591 1.00 90.06 285 GLU A O 1
ATOM 2271 N N . ASN A 1 286 ? 0.632 9.565 6.053 1.00 88.50 286 ASN A N 1
ATOM 2272 C CA . ASN A 1 286 ? 1.657 10.203 5.220 1.00 88.50 286 ASN A CA 1
ATOM 2273 C C . ASN A 1 286 ? 1.869 9.478 3.882 1.00 88.50 286 ASN A C 1
ATOM 2275 O O . ASN A 1 286 ? 2.025 10.130 2.856 1.00 88.50 286 ASN A O 1
ATOM 2279 N N . VAL A 1 287 ? 1.869 8.141 3.873 1.00 88.88 287 VAL A N 1
ATOM 2280 C CA . VAL A 1 287 ? 1.987 7.354 2.632 1.00 88.88 287 VAL A CA 1
ATOM 2281 C C . VAL A 1 287 ? 0.771 7.570 1.733 1.00 88.88 287 VAL A C 1
ATOM 2283 O O . VAL A 1 287 ? 0.931 7.751 0.528 1.00 88.88 287 VAL A O 1
ATOM 2286 N N . LYS A 1 288 ? -0.441 7.600 2.300 1.00 86.88 288 LYS A N 1
ATOM 2287 C CA . LYS A 1 288 ? -1.670 7.903 1.549 1.00 86.88 288 LYS A CA 1
ATOM 2288 C C . LYS A 1 288 ? -1.652 9.327 0.986 1.00 86.88 288 LYS A C 1
ATOM 2290 O O . LYS A 1 288 ? -2.083 9.527 -0.146 1.00 86.88 288 LYS A O 1
ATOM 2295 N N . ALA A 1 289 ? -1.103 10.286 1.731 1.00 84.50 289 ALA A N 1
ATOM 2296 C CA . ALA A 1 289 ? -0.941 11.670 1.286 1.00 84.50 289 ALA A CA 1
ATOM 2297 C C . ALA A 1 289 ? 0.034 11.825 0.102 1.00 84.50 289 ALA A C 1
ATOM 2299 O O . ALA A 1 289 ? -0.024 12.817 -0.605 1.00 84.50 289 ALA A O 1
ATOM 2300 N N . LEU A 1 290 ? 0.886 10.835 -0.196 1.00 82.69 290 LEU A N 1
ATOM 2301 C CA . LEU A 1 290 ? 1.688 10.862 -1.428 1.00 82.69 290 LEU A CA 1
ATOM 2302 C C . LEU A 1 290 ? 0.828 10.743 -2.700 1.00 82.69 290 LEU A C 1
ATOM 2304 O O . LEU A 1 290 ? 1.336 10.967 -3.795 1.00 82.69 290 LEU A O 1
ATOM 2308 N N . GLY A 1 291 ? -0.436 10.317 -2.590 1.00 79.19 291 GLY A N 1
ATOM 2309 C CA . GLY A 1 291 ? -1.374 10.184 -3.712 1.00 79.19 291 GLY A CA 1
ATOM 2310 C C . GLY A 1 291 ? -1.082 9.028 -4.679 1.00 79.19 291 GLY A C 1
ATOM 2311 O O . GLY A 1 291 ? -1.952 8.649 -5.452 1.00 79.19 291 GLY A O 1
ATOM 2312 N N . LEU A 1 292 ? 0.110 8.430 -4.610 1.00 83.44 292 LEU A N 1
ATOM 2313 C CA . LEU A 1 292 ? 0.569 7.368 -5.509 1.00 83.44 292 LEU A CA 1
ATOM 2314 C C . LEU A 1 292 ? -0.011 5.980 -5.171 1.00 83.44 292 LEU A C 1
ATOM 2316 O O . LEU A 1 292 ? -0.208 5.141 -6.052 1.00 83.44 292 LEU A O 1
ATOM 2320 N N . PHE A 1 293 ? -0.267 5.724 -3.888 1.00 87.88 293 PHE A N 1
ATOM 2321 C CA . PHE A 1 293 ? -0.714 4.425 -3.389 1.00 87.88 293 PHE A CA 1
ATOM 2322 C C . PHE A 1 293 ? -2.231 4.397 -3.239 1.00 87.88 293 PHE A C 1
ATOM 2324 O O . PHE A 1 293 ? -2.772 4.661 -2.165 1.00 87.88 293 PHE A O 1
ATOM 2331 N N . ASN A 1 294 ? -2.916 4.078 -4.330 1.00 86.75 294 ASN A N 1
ATOM 2332 C CA . ASN A 1 294 ? -4.368 3.966 -4.381 1.00 86.75 294 ASN A CA 1
ATOM 2333 C C . ASN A 1 294 ? -4.763 2.728 -5.200 1.00 86.75 294 ASN A C 1
ATOM 2335 O O . ASN A 1 294 ? -4.096 2.383 -6.171 1.00 86.75 294 ASN A O 1
ATOM 2339 N N . ALA A 1 295 ? -5.847 2.051 -4.823 1.00 88.50 295 ALA A N 1
ATOM 2340 C CA . ALA A 1 295 ? -6.373 0.919 -5.579 1.00 88.50 295 ALA A CA 1
ATOM 2341 C C . ALA A 1 295 ? -7.139 1.306 -6.856 1.00 88.50 295 ALA A C 1
ATOM 2343 O O . ALA A 1 295 ? -7.490 0.432 -7.646 1.00 88.50 295 ALA A O 1
ATOM 2344 N N . ASN A 1 296 ? -7.381 2.597 -7.082 1.00 88.56 296 ASN A N 1
ATOM 2345 C CA . ASN A 1 296 ? -7.960 3.094 -8.324 1.00 88.56 296 ASN A CA 1
ATOM 2346 C C . ASN A 1 296 ? -6.938 2.959 -9.454 1.00 88.56 296 ASN A C 1
ATOM 2348 O O . ASN A 1 296 ? -5.990 3.744 -9.555 1.00 88.56 296 ASN A O 1
ATOM 2352 N N . GLU A 1 297 ? -7.130 1.955 -10.304 1.00 84.25 297 GLU A N 1
ATOM 2353 C CA . GLU A 1 297 ? -6.225 1.734 -11.421 1.00 84.25 297 GLU A CA 1
ATOM 2354 C C . GLU A 1 297 ? -6.276 2.900 -12.417 1.00 84.25 297 GLU A C 1
ATOM 2356 O O . GLU A 1 297 ? -7.359 3.408 -12.724 1.00 84.25 297 GLU A O 1
ATOM 2361 N N . PRO A 1 298 ? -5.113 3.325 -12.935 1.00 84.12 298 PRO A N 1
ATOM 2362 C CA . PRO A 1 298 ? -5.056 4.322 -13.989 1.00 84.12 298 PRO A CA 1
ATOM 2363 C C . PRO A 1 298 ? -5.777 3.790 -15.240 1.00 84.12 298 PRO A C 1
ATOM 2365 O O . PRO A 1 298 ? -5.541 2.642 -15.631 1.00 84.12 298 PRO A O 1
ATOM 2368 N N . PRO A 1 299 ? -6.631 4.598 -15.892 1.00 82.00 299 PRO A N 1
ATOM 2369 C CA . PRO A 1 299 ? -7.420 4.184 -17.045 1.00 82.00 299 PRO A CA 1
ATOM 2370 C C . PRO A 1 299 ? -6.561 4.195 -18.316 1.00 82.00 299 PRO A C 1
ATOM 2372 O O . PRO A 1 299 ? -6.871 4.896 -19.278 1.00 82.00 299 PRO A O 1
ATOM 2375 N N . PHE A 1 300 ? -5.453 3.447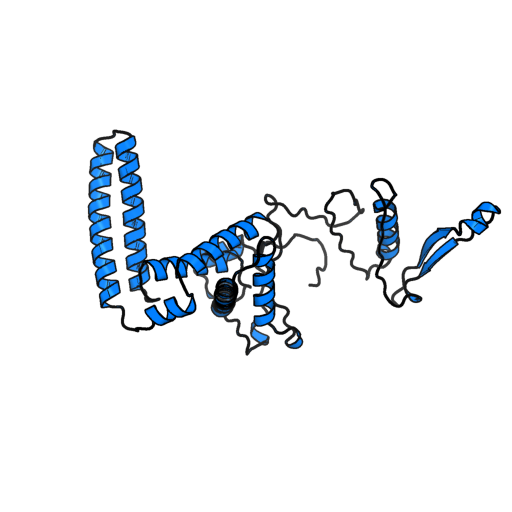 -18.328 1.00 76.31 300 PHE A N 1
ATOM 2376 C CA . PHE A 1 300 ? -4.694 3.284 -19.560 1.00 76.31 300 PHE A CA 1
ATOM 2377 C C . PHE A 1 300 ? -5.546 2.502 -20.558 1.00 76.31 300 PHE A C 1
ATOM 2379 O O . PHE A 1 300 ? -6.078 1.432 -20.258 1.00 76.31 300 PHE A O 1
ATOM 2386 N N . THR A 1 301 ? -5.690 3.047 -21.756 1.00 63.38 301 THR A N 1
ATOM 2387 C CA . THR A 1 301 ? -6.385 2.362 -22.844 1.00 63.38 301 THR A CA 1
ATOM 2388 C C . THR A 1 301 ? -5.414 1.378 -23.511 1.00 63.38 301 THR A C 1
ATOM 2390 O O . THR A 1 301 ? -4.354 1.776 -23.981 1.00 63.38 301 THR A O 1
ATOM 2393 N N . GLY A 1 302 ? -5.730 0.074 -23.505 1.00 50.91 302 GLY A N 1
ATOM 2394 C CA . GLY A 1 302 ? -4.894 -0.983 -24.107 1.00 50.91 302 GLY A CA 1
ATOM 2395 C C . GLY A 1 302 ? -4.675 -2.213 -23.211 1.00 50.91 302 GLY A C 1
ATOM 2396 O O . GLY A 1 302 ? -5.145 -2.264 -22.076 1.00 50.91 302 GLY A O 1
ATOM 2397 N N . ARG A 1 303 ? -3.979 -3.245 -23.720 1.00 33.88 303 ARG A N 1
ATOM 2398 C CA . ARG A 1 303 ? -3.588 -4.426 -22.923 1.00 33.88 303 ARG A CA 1
ATOM 2399 C C . ARG A 1 303 ? -2.502 -4.032 -21.921 1.00 33.88 303 ARG A C 1
ATOM 2401 O O . ARG A 1 303 ? -1.319 -4.059 -22.238 1.00 33.88 303 ARG A O 1
ATOM 2408 N N . ILE A 1 304 ? -2.901 -3.706 -20.698 1.00 40.56 304 ILE A N 1
ATOM 2409 C CA . ILE A 1 304 ? -1.976 -3.616 -19.568 1.00 40.56 304 ILE A CA 1
ATOM 2410 C C . ILE A 1 304 ? -1.743 -5.048 -19.067 1.00 40.56 304 ILE A C 1
ATOM 2412 O O . ILE A 1 304 ? -2.481 -5.543 -18.215 1.00 40.56 304 ILE A O 1
ATOM 2416 N N . HIS A 1 305 ? -0.757 -5.753 -19.621 1.00 32.59 305 HIS A N 1
ATOM 2417 C CA . HIS A 1 305 ? -0.236 -6.941 -18.947 1.00 32.59 305 HIS A CA 1
ATOM 2418 C C . HIS A 1 305 ? 0.576 -6.464 -17.734 1.00 32.59 305 HIS A C 1
ATOM 2420 O O . HIS A 1 305 ? 1.527 -5.701 -17.891 1.00 32.59 305 HIS A O 1
ATOM 2426 N N . ARG A 1 306 ? 0.143 -6.851 -16.531 1.00 39.53 306 ARG A N 1
ATOM 2427 C CA . ARG A 1 306 ? 0.897 -6.696 -15.281 1.00 39.53 306 ARG A CA 1
ATOM 2428 C C . ARG A 1 306 ? 1.464 -8.041 -14.863 1.00 39.53 306 ARG A C 1
ATOM 2430 O O . ARG A 1 306 ? 0.721 -9.038 -15.015 1.00 39.53 306 ARG A O 1
#

Foldseek 3Di:
DQQFFKDFLAADPVCVVVVHGHTDMDGCVVDPHDDDDDDDDPPPCSLVSVVVVVVRQVVGPVDDDDDDDPPPPNDDPPFQDDDQDLVSLAAAFLQQWDLDVVCQTQQVSLVSVQCLLPVVHHDDPLLSQLSSVLSQVLLVLLVHDSVDSVLNDADQDFPVRLVVCVVVVVSVNNSRHGGGLVSSLVSLVVLLLCQVLLFDPDPLSVQLSVLVVQLVVLVVQLVVCVVVVPPVSNVVSVVSNVVSVVSNVVSSVVRVVPRDDVCSVVSCVSNVHSVSSVVSSVSSVVSVNVSHHGSNHGPGPDDPDD

Radius of gyration: 28.22 Å; chains: 1; bounding box: 70×52×77 Å

Secondary structure (DSSP, 8-state):
-----EEEEEE-HHHHTTT---EEEEEGGGSS---------TTSSHHHHHHHHHHHHHTSTT-------SSS----TT------STTT-----TT-----GGGTHHHHHHHHHHHHHHSSSPPPHHHHHHHHHHHHHHHHHTT--TT-GGGS--B---HHHHHHHHHTT-HHHHTTBPP-HHHHHHHHHHHHHHHHHT--SSHHHHHHHHHHHHHHHHHHHHHHHHHTT-HHHHHHHHHHHHHHHHHHHHHHHHHHHH--SS-HHHHHHHT--HHHHHHHHHHHHHHHHTS---SS-----S----

pLDDT: mean 83.88, std 11.38, range [32.59, 95.56]

Sequence (306 aa):
MTSNPSFVLGYDEFQLKKGQETPFIWNQGELANGHVGITGTSGSGKTYQIRRFLSAYAADPDTQISIFDYHGDIDVPGASEVLFSESTRYGYNPFVVNPDPHYGGLRKAANHIIDIMSSNRKLGEQQAAVLRQLVTDCYGVKWMTQDKPSSWVKRNASETECEQLYSDRNWKALGQCYPTLTDLERLIQKKLKMGLFGVDENNQANVALRAFESFMRSTRAFVKAKERHSKEDTEKTEQAVAKARETAIQEYEKALSETRTGSEMEEILKYDSVDTLKSLLIRLENVKALGLFNANEPPFTGRIHR